Protein AF-A0A1G8KU07-F1 (afdb_monomer_lite)

Sequence (194 aa):
MSKRKSKKIPAIAVMSTLAITALASSVSADTIIRNSTLNGLQVSSGASSAYIYAQGKDTRISNDVVIKAPTTLTANSDATNPFKDARVVIETNGTVTIGVPLKEVYINSNATIKLTGGGSIQRVVIASGKSPTLPPGIPGSVTQLATPSKPVVSGTKVSWGAIANATKYSVTIYNDKNVEVKTVSNVTTTSVDL

Structure (mmCIF, N/CA/C/O backbone):
data_AF-A0A1G8KU07-F1
#
_entry.id   AF-A0A1G8KU07-F1
#
loop_
_atom_site.group_PDB
_atom_site.id
_atom_site.type_symbol
_atom_site.label_atom_id
_atom_site.label_alt_id
_atom_site.label_comp_id
_atom_site.label_asym_id
_atom_site.label_entity_id
_atom_site.label_seq_id
_atom_site.pdbx_PDB_ins_code
_atom_site.Cartn_x
_atom_site.Cartn_y
_atom_site.Cartn_z
_atom_site.occupancy
_atom_site.B_iso_or_equiv
_atom_site.auth_seq_id
_atom_site.auth_comp_id
_atom_site.auth_asym_id
_atom_site.auth_atom_id
_atom_site.pdbx_PDB_model_num
ATOM 1 N N . MET A 1 1 ? 44.952 -3.618 -16.829 1.00 40.41 1 MET A N 1
ATOM 2 C CA . MET A 1 1 ? 43.610 -3.119 -17.218 1.00 40.41 1 MET A CA 1
ATOM 3 C C . MET A 1 1 ? 42.650 -4.298 -17.358 1.00 40.41 1 MET A C 1
ATOM 5 O O . MET A 1 1 ? 42.733 -5.028 -18.335 1.00 40.41 1 MET A O 1
ATOM 9 N N . SER A 1 2 ? 41.787 -4.536 -16.366 1.00 41.16 2 SER A N 1
ATOM 10 C CA . SER A 1 2 ? 40.823 -5.648 -16.388 1.00 41.16 2 SER A CA 1
ATOM 11 C C . SER A 1 2 ? 39.527 -5.206 -17.075 1.00 41.16 2 SER A C 1
ATOM 13 O O . SER A 1 2 ? 38.806 -4.350 -16.562 1.00 41.16 2 SER A O 1
ATOM 15 N N . LYS A 1 3 ? 39.246 -5.754 -18.264 1.00 39.41 3 LYS A N 1
ATOM 16 C CA . LYS A 1 3 ? 37.985 -5.536 -18.988 1.00 39.41 3 LYS A CA 1
ATOM 17 C C . LYS A 1 3 ? 36.866 -6.280 -18.249 1.00 39.41 3 LYS A C 1
ATOM 19 O O . LYS A 1 3 ? 36.793 -7.506 -18.315 1.00 39.41 3 LYS A O 1
ATOM 24 N N . ARG A 1 4 ? 35.984 -5.555 -17.550 1.00 40.06 4 ARG A N 1
ATOM 25 C CA . ARG A 1 4 ? 34.752 -6.133 -16.987 1.00 40.06 4 ARG A CA 1
ATOM 26 C C . ARG A 1 4 ? 33.869 -6.617 -18.141 1.00 40.06 4 ARG A C 1
ATOM 28 O O . ARG A 1 4 ? 33.371 -5.813 -18.923 1.00 40.06 4 ARG A O 1
ATOM 35 N N . LYS A 1 5 ? 33.695 -7.936 -18.256 1.00 41.25 5 LYS A N 1
ATOM 36 C CA . LYS A 1 5 ? 32.718 -8.546 -19.166 1.00 41.25 5 LYS A CA 1
ATOM 37 C C . LYS 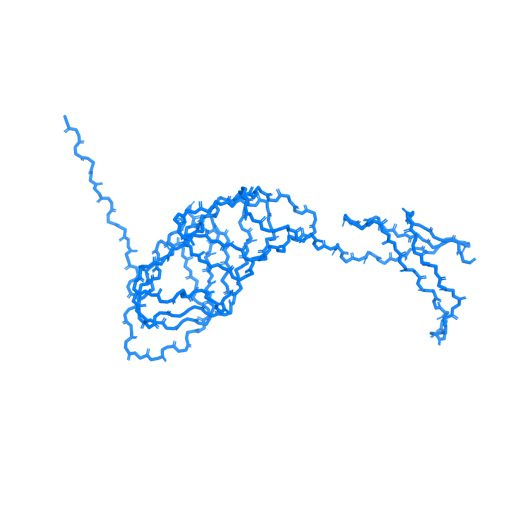A 1 5 ? 31.317 -8.127 -18.713 1.00 41.25 5 LYS A C 1
ATOM 39 O O . LYS A 1 5 ? 30.911 -8.448 -17.599 1.00 41.25 5 LYS A O 1
ATOM 44 N N . SER A 1 6 ? 30.603 -7.400 -19.570 1.00 42.62 6 SER A N 1
ATOM 45 C CA . SER A 1 6 ? 29.180 -7.107 -19.390 1.00 42.62 6 SER A CA 1
ATOM 46 C C . SER A 1 6 ? 28.410 -8.430 -19.340 1.00 42.62 6 SER A C 1
ATOM 48 O O . SER A 1 6 ? 28.438 -9.214 -20.293 1.00 42.62 6 SER A O 1
ATOM 50 N N . LYS A 1 7 ? 27.798 -8.725 -18.190 1.00 42.62 7 LYS A N 1
ATOM 51 C CA . LYS A 1 7 ? 26.974 -9.917 -17.978 1.00 42.62 7 LYS A CA 1
ATOM 52 C C . LYS A 1 7 ? 25.681 -9.707 -18.767 1.00 42.62 7 LYS A C 1
ATOM 54 O O . LYS A 1 7 ? 24.909 -8.815 -18.434 1.00 42.62 7 LYS A O 1
ATOM 59 N N . LYS A 1 8 ? 25.472 -10.488 -19.836 1.00 38.44 8 LYS A N 1
ATOM 60 C CA . LYS A 1 8 ? 24.221 -10.476 -20.609 1.00 38.44 8 LYS A CA 1
ATOM 61 C C . LYS A 1 8 ? 23.053 -10.737 -19.654 1.00 38.44 8 LYS A C 1
ATOM 63 O O . LYS A 1 8 ? 22.991 -11.798 -19.036 1.00 38.44 8 LYS A O 1
ATOM 68 N N . ILE A 1 9 ? 22.171 -9.753 -19.526 1.00 37.69 9 ILE A N 1
ATOM 69 C CA . ILE A 1 9 ? 20.912 -9.867 -18.791 1.00 37.69 9 ILE A CA 1
ATOM 70 C C . ILE A 1 9 ? 19.982 -10.735 -19.653 1.00 37.69 9 ILE A C 1
ATOM 72 O O . ILE A 1 9 ? 19.844 -10.442 -20.845 1.00 37.69 9 ILE A O 1
ATOM 76 N N . PRO A 1 10 ? 19.379 -11.813 -19.124 1.00 33.44 10 PRO A N 1
ATOM 77 C CA . PRO A 1 10 ? 18.355 -12.548 -19.852 1.00 33.44 10 PRO A CA 1
ATOM 78 C C . PRO A 1 10 ? 17.137 -11.634 -20.033 1.00 33.44 10 PRO A C 1
ATOM 80 O O . PRO A 1 10 ? 16.378 -11.401 -19.099 1.00 33.44 10 PRO A O 1
ATOM 83 N N . ALA A 1 11 ? 16.979 -11.076 -21.232 1.00 33.06 11 ALA A N 1
ATOM 84 C CA . ALA A 1 11 ? 15.790 -10.331 -21.611 1.00 33.06 11 ALA A CA 1
ATOM 85 C C . ALA A 1 11 ? 14.670 -11.334 -21.903 1.00 33.06 11 ALA A C 1
ATOM 87 O O . ALA A 1 11 ? 14.721 -12.047 -22.906 1.00 33.06 11 ALA A O 1
ATOM 88 N N . ILE A 1 12 ? 13.649 -11.389 -21.049 1.00 36.16 12 ILE A N 1
ATOM 89 C CA . ILE A 1 12 ? 12.371 -11.978 -21.449 1.00 36.16 12 ILE A CA 1
ATOM 90 C C . ILE A 1 12 ? 11.714 -10.953 -22.376 1.00 36.16 12 ILE A C 1
ATOM 92 O O . ILE A 1 12 ? 11.093 -9.990 -21.933 1.00 36.16 12 ILE A O 1
ATOM 96 N N . ALA A 1 13 ? 11.923 -11.124 -23.681 1.00 33.72 13 ALA A N 1
ATOM 97 C CA . ALA A 1 13 ? 11.175 -10.408 -24.699 1.00 33.72 13 ALA A CA 1
ATOM 98 C C . ALA A 1 13 ? 9.827 -11.114 -24.868 1.00 33.72 13 ALA A C 1
ATOM 100 O O . ALA A 1 13 ? 9.722 -12.097 -25.599 1.00 33.72 13 ALA A O 1
ATOM 101 N N . VAL A 1 14 ? 8.789 -10.626 -24.187 1.00 36.38 14 VAL A N 1
ATOM 102 C CA . VAL A 1 14 ? 7.413 -11.012 -24.519 1.00 36.38 14 VAL A CA 1
ATOM 103 C C . VAL A 1 14 ? 7.049 -10.280 -25.812 1.00 36.38 14 VAL A C 1
ATOM 105 O O . VAL A 1 14 ? 6.519 -9.174 -25.789 1.00 36.38 14 VAL A O 1
ATOM 108 N N . MET A 1 15 ? 7.424 -10.852 -26.956 1.00 30.64 15 MET A N 1
ATOM 109 C CA . MET A 1 15 ? 6.900 -10.444 -28.258 1.00 30.64 15 MET A CA 1
ATOM 110 C C . MET A 1 15 ? 5.785 -11.411 -28.635 1.00 30.64 15 MET A C 1
ATOM 112 O O . MET A 1 15 ? 6.048 -12.487 -29.163 1.00 30.64 15 MET A O 1
ATOM 116 N N . SER A 1 16 ? 4.538 -11.031 -28.374 1.00 30.45 16 SER A N 1
ATOM 117 C CA . SER A 1 16 ? 3.393 -11.679 -29.009 1.00 30.45 16 SER A CA 1
ATOM 118 C C . SER A 1 16 ? 2.484 -10.622 -29.620 1.00 30.45 16 SER A C 1
ATOM 120 O O . SER A 1 16 ? 1.842 -9.851 -28.915 1.00 30.45 16 SER A O 1
ATOM 122 N N . THR A 1 17 ? 2.392 -10.625 -30.946 1.00 31.86 17 THR A N 1
ATOM 123 C CA . THR A 1 17 ? 1.388 -9.910 -31.751 1.00 31.86 17 THR A CA 1
ATOM 124 C C . THR A 1 17 ? 0.006 -10.576 -31.717 1.00 31.86 17 THR A C 1
ATOM 126 O O . THR A 1 17 ? -0.824 -10.338 -32.587 1.00 31.86 17 THR A O 1
ATOM 129 N N . LEU A 1 18 ? -0.284 -11.378 -30.695 1.00 26.97 18 LEU A N 1
ATOM 130 C CA . LEU A 1 18 ? -1.644 -11.780 -30.367 1.00 26.97 18 LEU A CA 1
ATOM 131 C C . LEU A 1 18 ? -1.998 -11.180 -29.019 1.00 26.97 18 LEU A C 1
ATOM 133 O O . LEU A 1 18 ? -1.161 -11.150 -28.120 1.00 26.97 18 LEU A O 1
ATOM 137 N N . ALA A 1 19 ? -3.236 -10.704 -28.902 1.00 30.95 19 ALA A N 1
ATOM 138 C CA . ALA A 1 19 ? -3.845 -10.294 -27.651 1.00 30.95 19 ALA A CA 1
ATOM 139 C C . ALA A 1 19 ? -3.810 -11.469 -26.662 1.00 30.95 19 ALA A C 1
ATOM 141 O O . ALA A 1 19 ? -4.755 -12.244 -26.553 1.00 30.95 19 ALA A O 1
ATOM 142 N N . ILE A 1 20 ? -2.692 -11.629 -25.957 1.00 32.81 20 ILE A N 1
ATOM 143 C CA . ILE A 1 20 ? -2.629 -12.468 -24.778 1.00 32.81 20 ILE A CA 1
ATOM 144 C C . ILE A 1 20 ? -3.363 -11.661 -23.717 1.00 32.81 20 ILE A C 1
ATOM 146 O O . ILE A 1 20 ? -2.823 -10.715 -23.145 1.00 32.81 20 ILE A O 1
ATOM 150 N N . THR A 1 21 ? -4.619 -12.019 -23.468 1.00 32.97 21 THR A N 1
ATOM 151 C CA . THR A 1 21 ? -5.288 -11.730 -22.201 1.00 32.97 21 THR A CA 1
ATOM 152 C C . THR A 1 21 ? -4.511 -12.482 -21.118 1.00 32.97 21 THR A C 1
ATOM 154 O O . THR A 1 21 ? -4.872 -13.585 -20.718 1.00 32.97 21 THR A O 1
ATOM 157 N N . ALA A 1 22 ? -3.345 -11.957 -20.741 1.00 35.38 22 ALA A N 1
ATOM 158 C CA . ALA A 1 22 ? -2.433 -12.627 -19.833 1.00 35.38 22 ALA A CA 1
ATOM 159 C C . ALA A 1 22 ? -3.026 -12.568 -18.425 1.00 35.38 22 ALA A C 1
ATOM 161 O O . ALA A 1 22 ? -3.214 -11.483 -17.874 1.00 35.38 22 ALA A O 1
ATOM 162 N N . LEU A 1 23 ? -3.305 -13.745 -17.855 1.00 40.69 23 LEU A N 1
ATOM 163 C CA . LEU A 1 23 ? -3.334 -13.932 -16.406 1.00 40.69 23 LEU A CA 1
ATOM 164 C C . LEU A 1 23 ? -2.044 -13.333 -15.821 1.00 40.69 23 LEU A C 1
ATOM 166 O O . LEU A 1 23 ? -0.979 -13.505 -16.412 1.00 40.69 23 LEU A O 1
ATOM 170 N N . ALA A 1 24 ? -2.162 -12.641 -14.683 1.00 48.28 24 ALA A N 1
ATOM 171 C CA . ALA A 1 24 ? -1.092 -11.934 -13.977 1.00 48.28 24 ALA A CA 1
ATOM 172 C C . ALA A 1 24 ? 0.318 -12.511 -14.229 1.00 48.28 24 ALA A C 1
ATOM 174 O O . ALA A 1 24 ? 0.645 -13.616 -13.794 1.00 48.28 24 ALA A O 1
ATOM 175 N N . SER A 1 25 ? 1.172 -11.758 -14.926 1.00 61.41 25 SER A N 1
ATOM 176 C CA . SER A 1 25 ? 2.548 -12.184 -15.193 1.00 61.41 25 SER A CA 1
ATOM 177 C C . SER A 1 25 ? 3.407 -12.013 -13.939 1.00 61.41 25 SER A C 1
ATOM 179 O O . SER A 1 25 ? 3.499 -10.904 -13.408 1.00 61.41 25 SER A O 1
ATOM 181 N N . SER A 1 26 ? 4.064 -13.080 -13.476 1.00 63.44 26 SER A N 1
ATOM 182 C CA . SER A 1 26 ? 5.070 -13.000 -12.412 1.00 63.44 26 SER A CA 1
ATOM 183 C C . SER A 1 26 ? 6.473 -12.833 -12.996 1.00 63.44 26 SER A C 1
ATOM 185 O O . SER A 1 26 ? 6.885 -13.643 -13.825 1.00 63.44 26 SER A O 1
ATOM 187 N N . VAL A 1 27 ? 7.231 -11.841 -12.531 1.00 68.94 27 VAL A N 1
ATOM 188 C CA . VAL A 1 27 ? 8.600 -11.566 -12.991 1.00 68.94 27 VAL A CA 1
ATOM 189 C C . VAL A 1 27 ? 9.598 -11.594 -11.833 1.00 68.94 27 VAL A C 1
ATOM 191 O O . VAL A 1 27 ? 9.292 -11.192 -10.710 1.00 68.94 27 VAL A O 1
ATOM 194 N N . SER A 1 28 ? 10.803 -12.102 -12.081 1.00 65.62 28 SER A N 1
ATOM 195 C CA . SER A 1 28 ? 11.887 -12.212 -11.086 1.00 65.62 28 SER A CA 1
ATOM 196 C C . SER A 1 28 ? 13.175 -11.500 -11.508 1.00 65.62 28 SER A C 1
ATOM 198 O O . SER A 1 28 ? 14.197 -11.624 -10.837 1.00 65.62 28 SER A O 1
ATOM 200 N N . ALA A 1 29 ? 13.139 -10.785 -12.630 1.00 73.00 29 ALA A N 1
ATOM 201 C CA . ALA A 1 29 ? 14.271 -10.100 -13.235 1.00 73.00 29 ALA A CA 1
ATOM 202 C C . ALA A 1 29 ? 13.791 -8.854 -13.995 1.00 73.00 29 ALA A C 1
ATOM 204 O O . ALA A 1 29 ? 12.587 -8.593 -14.094 1.00 73.00 29 ALA A O 1
ATOM 205 N N . ASP A 1 30 ? 14.741 -8.106 -14.548 1.00 81.06 30 ASP A N 1
ATOM 206 C CA . ASP A 1 30 ? 14.463 -6.966 -15.416 1.00 81.06 30 ASP A CA 1
ATOM 207 C C . ASP A 1 30 ? 13.526 -7.369 -16.559 1.00 81.06 30 ASP A C 1
ATOM 209 O O . ASP A 1 30 ? 13.740 -8.363 -17.256 1.00 81.06 30 ASP A O 1
ATOM 213 N N . THR A 1 31 ? 12.462 -6.596 -16.735 1.00 83.56 31 THR A N 1
ATOM 214 C CA . THR A 1 31 ? 11.368 -6.895 -17.654 1.00 83.56 31 THR A CA 1
ATOM 215 C C . THR A 1 31 ? 11.098 -5.686 -18.533 1.00 83.56 31 THR A C 1
ATOM 217 O O . THR A 1 31 ? 10.883 -4.579 -18.039 1.00 83.56 31 THR A O 1
ATOM 220 N N . ILE A 1 32 ? 11.060 -5.910 -19.847 1.00 85.56 32 ILE A N 1
ATOM 221 C CA . ILE A 1 32 ? 10.628 -4.912 -20.826 1.00 85.56 32 ILE A CA 1
ATOM 222 C C . ILE A 1 32 ? 9.243 -5.307 -21.329 1.00 85.56 32 ILE A C 1
ATOM 224 O O . ILE A 1 32 ? 9.061 -6.406 -21.849 1.00 85.56 32 ILE A O 1
ATOM 228 N N . ILE A 1 33 ? 8.280 -4.397 -21.209 1.00 85.75 33 ILE A N 1
ATOM 229 C CA . ILE A 1 33 ? 6.912 -4.573 -21.706 1.00 85.75 33 ILE A CA 1
ATOM 230 C C . ILE A 1 33 ? 6.740 -3.600 -22.865 1.00 85.75 33 ILE A C 1
ATOM 232 O O . ILE A 1 33 ? 6.843 -2.390 -22.664 1.00 85.75 33 ILE A O 1
ATOM 236 N N . ARG A 1 34 ? 6.528 -4.104 -24.085 1.00 87.38 34 ARG A N 1
ATOM 237 C CA . ARG A 1 34 ? 6.489 -3.268 -25.291 1.00 87.38 34 ARG A CA 1
ATOM 238 C C . ARG A 1 34 ? 5.238 -3.520 -26.123 1.00 87.38 34 ARG A C 1
ATOM 240 O O . ARG A 1 34 ? 4.944 -4.668 -26.433 1.00 87.38 34 ARG A O 1
ATOM 247 N N . ASN A 1 35 ? 4.552 -2.442 -26.508 1.00 86.19 35 ASN A N 1
ATOM 248 C CA . ASN A 1 35 ? 3.309 -2.427 -27.291 1.00 86.19 35 ASN A CA 1
ATOM 249 C C . ASN A 1 35 ? 2.330 -3.538 -26.881 1.00 86.19 35 ASN A C 1
ATOM 251 O O . ASN A 1 35 ? 1.810 -4.265 -27.722 1.00 86.19 35 ASN A O 1
ATOM 255 N N . SER A 1 36 ? 2.157 -3.706 -25.570 1.00 83.94 36 SER A N 1
ATOM 256 C CA . SER A 1 36 ? 1.425 -4.825 -24.977 1.00 83.94 36 SER A CA 1
ATOM 257 C C . SER A 1 36 ? 0.472 -4.333 -23.898 1.00 83.94 36 SER A C 1
ATOM 259 O O . SER A 1 36 ? 0.782 -3.391 -23.169 1.00 83.94 36 SER A O 1
ATOM 261 N N . THR A 1 37 ? -0.670 -5.004 -23.757 1.00 87.56 37 THR A N 1
ATOM 262 C CA . THR A 1 37 ? -1.594 -4.770 -22.643 1.00 87.56 37 THR A CA 1
ATOM 263 C C . THR A 1 37 ? -1.464 -5.893 -21.626 1.00 87.56 37 THR A C 1
ATOM 265 O O . THR A 1 37 ? -1.647 -7.056 -21.973 1.00 87.56 37 THR A O 1
ATOM 268 N N . LEU A 1 38 ? -1.168 -5.546 -20.375 1.00 86.12 38 LEU A N 1
ATOM 269 C CA . LEU A 1 38 ? -1.156 -6.475 -19.250 1.00 86.12 38 LEU A CA 1
ATOM 270 C C . LEU A 1 38 ? -2.301 -6.170 -18.285 1.00 86.12 38 LEU A C 1
ATOM 272 O O . LEU A 1 38 ? -2.586 -5.012 -17.954 1.00 86.12 38 LEU A O 1
ATOM 276 N N . ASN A 1 39 ? -2.929 -7.243 -17.814 1.00 87.12 39 ASN A N 1
ATOM 277 C CA . ASN A 1 39 ? -3.923 -7.216 -16.758 1.00 87.12 39 ASN A CA 1
ATOM 278 C C . ASN A 1 39 ? -3.279 -7.736 -15.463 1.00 87.12 39 ASN A C 1
ATOM 280 O O . ASN A 1 39 ? -3.257 -8.936 -15.193 1.00 87.12 39 ASN A O 1
ATOM 284 N N . GLY A 1 40 ? -2.717 -6.811 -14.693 1.00 85.69 40 GLY A N 1
ATOM 285 C CA . GLY A 1 40 ? -1.913 -7.098 -13.518 1.00 85.69 40 GLY A CA 1
ATOM 286 C C . GLY A 1 40 ? -0.465 -7.488 -13.834 1.00 85.69 40 GLY A C 1
ATOM 287 O O . GLY A 1 40 ? -0.126 -7.966 -14.918 1.00 85.69 40 GLY A O 1
ATOM 288 N N . LEU A 1 41 ? 0.409 -7.266 -12.856 1.00 89.00 41 LEU A N 1
ATOM 289 C CA . LEU A 1 41 ? 1.833 -7.602 -12.903 1.00 89.00 41 LEU A CA 1
ATOM 290 C C . LEU A 1 41 ? 2.307 -7.901 -11.482 1.00 89.00 41 LEU A C 1
ATOM 292 O O . LEU A 1 41 ? 2.020 -7.136 -10.569 1.00 89.00 41 LEU A O 1
ATOM 296 N N . GLN A 1 42 ? 3.078 -8.966 -11.284 1.00 90.25 42 GLN A N 1
ATOM 297 C CA . GLN A 1 42 ? 3.681 -9.257 -9.986 1.00 90.25 42 GLN A CA 1
ATOM 298 C C . GLN A 1 42 ? 5.198 -9.366 -10.105 1.00 90.25 42 GLN A C 1
ATOM 300 O O . GLN A 1 42 ? 5.715 -10.211 -10.828 1.00 90.25 42 GLN A O 1
ATOM 305 N N . VAL A 1 43 ? 5.929 -8.579 -9.323 1.00 88.25 43 VAL A N 1
ATOM 306 C CA . VAL A 1 43 ? 7.366 -8.767 -9.110 1.00 88.25 43 VAL A CA 1
ATOM 307 C C . VAL A 1 43 ? 7.554 -9.703 -7.921 1.00 88.25 43 VAL A C 1
ATOM 309 O O . VAL A 1 43 ? 7.087 -9.420 -6.820 1.00 88.25 43 VAL A O 1
ATOM 312 N N . SER A 1 44 ? 8.207 -10.837 -8.147 1.00 84.06 44 SER A N 1
ATOM 313 C CA . SER A 1 44 ? 8.464 -11.872 -7.139 1.00 84.06 44 SER A CA 1
ATOM 314 C C . SER A 1 44 ? 9.521 -11.450 -6.111 1.00 84.06 44 SER A C 1
ATOM 316 O O . SER A 1 44 ? 10.441 -10.698 -6.420 1.00 84.06 44 SER A O 1
ATOM 318 N N . SER A 1 45 ? 9.420 -11.979 -4.888 1.00 73.31 45 SER A N 1
ATOM 319 C CA . SER A 1 45 ? 10.317 -11.669 -3.762 1.00 73.31 45 SER A CA 1
ATOM 320 C C . SER A 1 45 ? 11.744 -12.210 -3.909 1.00 73.31 45 SER A C 1
ATOM 322 O O . SER A 1 45 ? 12.621 -11.812 -3.151 1.00 73.31 45 SER A O 1
ATOM 324 N N . GLY A 1 46 ? 11.992 -13.102 -4.876 1.00 68.25 46 GLY A N 1
ATOM 325 C CA . GLY A 1 46 ? 13.319 -13.665 -5.148 1.00 68.25 46 GLY A CA 1
ATOM 326 C C . GLY A 1 46 ? 14.246 -12.747 -5.954 1.00 68.25 46 GLY A C 1
ATOM 327 O O . GLY A 1 46 ? 15.426 -13.058 -6.102 1.00 68.25 46 GLY A O 1
ATOM 328 N N . ALA A 1 47 ? 13.743 -11.628 -6.485 1.00 65.00 47 ALA A N 1
ATOM 329 C CA . ALA A 1 47 ? 14.565 -10.677 -7.227 1.00 65.00 47 ALA A CA 1
ATOM 330 C C . ALA A 1 47 ? 15.422 -9.826 -6.271 1.00 65.00 47 ALA A C 1
ATOM 332 O O . ALA A 1 47 ? 14.909 -9.221 -5.333 1.00 65.00 47 ALA A O 1
ATOM 333 N N . SER A 1 48 ? 16.732 -9.725 -6.525 1.00 71.31 48 SER A N 1
ATOM 334 C CA . SER A 1 48 ? 17.620 -8.836 -5.752 1.00 71.31 48 SER A CA 1
ATOM 335 C C . SER A 1 48 ? 17.304 -7.355 -6.005 1.00 71.31 48 SER A C 1
ATOM 337 O O . SER A 1 48 ? 17.417 -6.524 -5.109 1.00 71.31 48 SER A O 1
ATOM 339 N N . SER A 1 49 ? 16.908 -7.040 -7.240 1.00 79.56 49 SER A N 1
ATOM 340 C CA . SER A 1 49 ? 16.320 -5.780 -7.695 1.00 79.56 49 SER A CA 1
ATOM 341 C C . SER A 1 49 ? 15.740 -6.029 -9.089 1.00 79.56 49 SER A C 1
ATOM 343 O O . SER A 1 49 ? 16.411 -6.670 -9.898 1.00 79.56 49 SER A O 1
ATOM 345 N N . ALA A 1 50 ? 14.527 -5.565 -9.376 1.00 84.69 50 ALA A N 1
ATOM 346 C CA . ALA A 1 50 ? 13.898 -5.712 -10.688 1.00 84.69 50 ALA A CA 1
ATOM 347 C C . ALA A 1 50 ? 13.715 -4.354 -11.372 1.00 84.69 50 ALA A C 1
ATOM 349 O O . ALA A 1 50 ? 13.254 -3.390 -10.760 1.00 84.69 50 ALA A O 1
ATOM 350 N N . TYR A 1 51 ? 14.034 -4.268 -12.656 1.00 87.94 51 TYR A N 1
ATOM 351 C CA . TYR A 1 51 ? 13.740 -3.100 -13.478 1.00 87.94 51 TYR A CA 1
ATOM 352 C C . TYR A 1 51 ? 12.548 -3.384 -14.394 1.00 87.94 51 TYR A C 1
ATOM 354 O O . TYR A 1 51 ? 12.644 -4.214 -15.293 1.00 87.94 51 TYR A O 1
ATOM 362 N N . ILE A 1 52 ? 11.421 -2.705 -14.187 1.00 89.69 52 ILE A N 1
ATOM 363 C CA . ILE A 1 52 ? 10.243 -2.806 -15.055 1.00 89.69 52 ILE A CA 1
ATOM 364 C C . ILE A 1 52 ? 10.227 -1.606 -15.988 1.00 89.69 52 ILE A C 1
ATOM 366 O O . ILE A 1 52 ? 10.049 -0.467 -15.547 1.00 89.69 52 ILE A O 1
ATOM 370 N N . TYR A 1 53 ? 10.384 -1.875 -17.282 1.00 90.06 53 TYR A N 1
ATOM 371 C CA . TYR A 1 53 ? 10.446 -0.847 -18.307 1.00 90.06 53 TYR A CA 1
ATOM 372 C C . TYR A 1 53 ? 9.332 -0.996 -19.341 1.00 90.06 53 TYR A C 1
ATOM 374 O O . TYR A 1 53 ? 9.366 -1.882 -20.195 1.00 90.06 53 TYR A O 1
ATOM 382 N N . ALA A 1 54 ? 8.349 -0.101 -19.278 1.00 88.88 54 ALA A N 1
ATOM 383 C CA . ALA A 1 54 ? 7.243 -0.046 -20.225 1.00 88.88 54 ALA A CA 1
ATOM 384 C C . ALA A 1 54 ? 7.587 0.849 -21.432 1.00 88.88 54 ALA A C 1
ATOM 386 O O . ALA A 1 54 ? 8.012 1.992 -21.278 1.00 88.88 54 ALA A O 1
ATOM 387 N N . GLN A 1 55 ? 7.417 0.347 -22.652 1.00 87.81 55 GLN A N 1
ATOM 388 C CA . GLN A 1 55 ? 7.828 1.042 -23.876 1.00 87.81 55 GLN A CA 1
ATOM 389 C C . GLN A 1 55 ? 6.760 1.011 -24.963 1.00 87.81 55 GLN A C 1
ATOM 391 O O . GLN A 1 55 ? 6.087 0.005 -25.154 1.00 87.81 55 GLN A O 1
ATOM 396 N N . GLY A 1 56 ? 6.701 2.070 -25.765 1.00 83.38 56 GLY A N 1
ATOM 397 C CA . GLY A 1 56 ? 5.832 2.137 -26.936 1.00 83.38 56 GLY A CA 1
ATOM 398 C C . GLY A 1 56 ? 4.410 2.596 -26.612 1.00 83.38 56 GLY A C 1
ATOM 399 O O . GLY A 1 56 ? 3.889 2.360 -25.522 1.00 83.38 56 GLY A O 1
ATOM 400 N N . LYS A 1 57 ? 3.808 3.289 -27.582 1.00 85.81 57 LYS A N 1
ATOM 401 C CA . LYS A 1 57 ? 2.547 4.036 -27.444 1.00 85.81 57 LYS A CA 1
ATOM 402 C C . LYS A 1 57 ? 1.348 3.180 -27.021 1.00 85.81 57 LYS A C 1
ATOM 404 O O . LYS A 1 57 ? 0.429 3.688 -26.386 1.00 85.81 57 LYS A O 1
ATOM 409 N N . ASP A 1 58 ? 1.379 1.891 -27.354 1.00 84.75 58 ASP A N 1
ATOM 410 C CA . ASP A 1 58 ? 0.266 0.965 -27.135 1.00 84.75 58 ASP A CA 1
ATOM 411 C C . ASP A 1 58 ? 0.423 0.151 -25.840 1.00 84.75 58 ASP A C 1
ATOM 413 O O . ASP A 1 58 ? -0.408 -0.706 -25.537 1.00 84.75 58 ASP A O 1
ATOM 417 N N . THR A 1 59 ? 1.476 0.403 -25.053 1.00 87.19 59 THR A N 1
ATOM 418 C CA . THR A 1 59 ? 1.684 -0.306 -23.787 1.00 87.19 59 THR A CA 1
ATOM 419 C C . THR A 1 59 ? 0.737 0.178 -22.704 1.00 87.19 59 THR A C 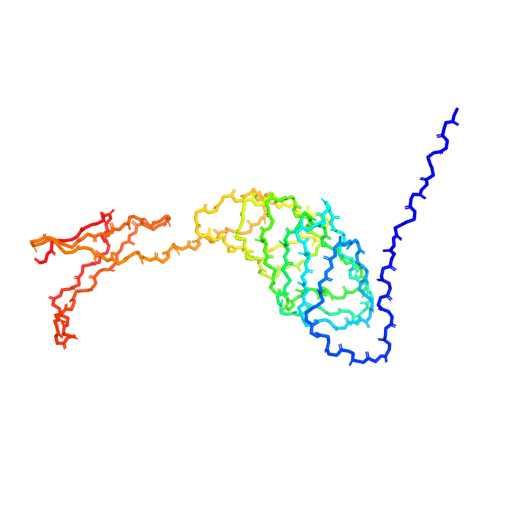1
ATOM 421 O O . THR A 1 59 ? 0.673 1.369 -22.401 1.00 87.19 59 THR A O 1
ATOM 424 N N . ARG A 1 60 ? 0.036 -0.766 -22.073 1.00 89.06 60 ARG A N 1
ATOM 425 C CA . ARG A 1 60 ? -0.891 -0.510 -20.968 1.00 89.06 60 ARG A CA 1
ATOM 426 C C . ARG A 1 60 ? -0.749 -1.581 -19.901 1.00 89.06 60 ARG A C 1
ATOM 428 O O . ARG A 1 60 ? -0.721 -2.767 -20.208 1.00 89.06 60 ARG A O 1
ATOM 435 N N . ILE A 1 61 ? -0.689 -1.170 -18.647 1.00 89.25 61 ILE A N 1
ATOM 436 C CA . ILE A 1 61 ? -0.685 -2.048 -17.483 1.00 89.25 61 ILE A CA 1
ATOM 437 C C . ILE A 1 61 ? -1.841 -1.578 -16.610 1.00 89.25 61 ILE A C 1
ATOM 439 O O . ILE A 1 61 ? -1.920 -0.410 -16.235 1.00 89.25 61 ILE A O 1
ATOM 443 N N . SER A 1 62 ? -2.768 -2.486 -16.348 1.00 87.50 62 SER A N 1
ATOM 444 C CA . SER A 1 62 ? -4.008 -2.215 -15.619 1.00 87.50 62 SER A CA 1
ATOM 445 C C . SER A 1 62 ? -4.111 -3.108 -14.389 1.00 87.50 62 SER A C 1
ATOM 447 O O . SER A 1 62 ? -3.374 -4.090 -14.282 1.00 87.50 62 SER A O 1
ATOM 449 N N . ASN A 1 63 ? -5.033 -2.781 -13.481 1.00 89.62 63 ASN A N 1
ATOM 450 C CA . ASN A 1 63 ? -5.245 -3.502 -12.222 1.00 89.62 63 ASN A CA 1
ATOM 451 C C . ASN A 1 63 ? -3.997 -3.494 -11.325 1.00 89.62 63 ASN A C 1
ATOM 453 O O . ASN A 1 63 ? -3.262 -2.504 -11.291 1.00 89.62 63 ASN A O 1
ATOM 457 N N . ASP A 1 64 ? -3.796 -4.546 -10.535 1.00 92.25 64 ASP A N 1
ATOM 458 C CA . ASP A 1 64 ? -2.776 -4.549 -9.495 1.00 92.25 64 ASP A CA 1
ATOM 459 C C . ASP A 1 64 ? -1.378 -4.817 -10.056 1.00 92.25 64 ASP A C 1
ATOM 461 O O . ASP A 1 64 ? -1.109 -5.846 -10.681 1.00 92.25 64 ASP A O 1
ATOM 465 N N . VAL A 1 65 ? -0.460 -3.901 -9.759 1.00 93.94 65 VAL A N 1
ATOM 466 C CA . VAL A 1 65 ? 0.981 -4.095 -9.923 1.00 93.94 65 VAL A CA 1
ATOM 467 C C . VAL A 1 65 ? 1.574 -4.360 -8.545 1.00 93.94 65 VAL A C 1
ATOM 469 O O . VAL A 1 65 ? 1.781 -3.434 -7.762 1.00 93.94 65 VAL A O 1
ATOM 472 N N . VAL A 1 66 ? 1.826 -5.629 -8.234 1.00 94.50 66 VAL A N 1
ATOM 473 C CA . VAL A 1 66 ? 2.280 -6.086 -6.915 1.00 94.50 66 VAL A CA 1
ATOM 474 C C . VAL A 1 66 ? 3.802 -6.205 -6.885 1.00 94.50 66 VAL A C 1
ATOM 476 O O . VAL A 1 66 ? 4.397 -6.941 -7.669 1.00 94.50 66 VAL A O 1
ATOM 479 N N . ILE A 1 67 ? 4.450 -5.511 -5.955 1.00 95.00 67 ILE A N 1
ATOM 480 C CA . ILE A 1 67 ? 5.907 -5.402 -5.850 1.00 95.00 67 ILE A CA 1
ATOM 481 C C . ILE A 1 67 ? 6.391 -6.092 -4.574 1.00 95.00 67 ILE A C 1
ATOM 483 O O . ILE A 1 67 ? 6.314 -5.520 -3.485 1.00 95.00 67 ILE A O 1
ATOM 487 N N . LYS A 1 68 ? 6.942 -7.305 -4.705 1.00 92.44 68 LYS A N 1
ATOM 488 C CA . LYS A 1 68 ? 7.461 -8.101 -3.573 1.00 92.44 68 LYS A CA 1
ATOM 489 C C . LYS A 1 68 ? 8.987 -8.066 -3.427 1.00 92.44 68 LYS A C 1
ATOM 491 O O . LYS A 1 68 ? 9.512 -8.632 -2.475 1.00 92.44 68 LYS A O 1
ATOM 496 N N . ALA A 1 69 ? 9.695 -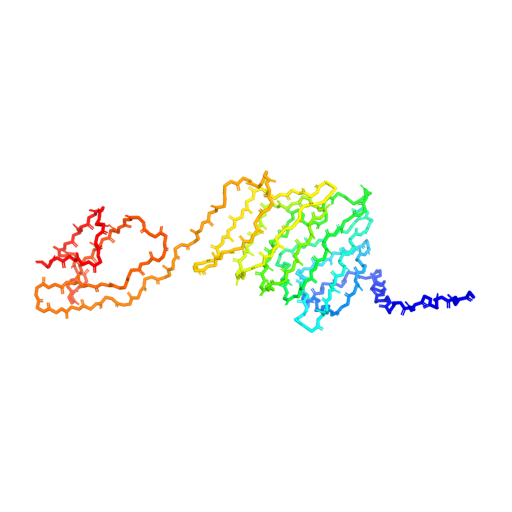7.376 -4.322 1.00 90.62 69 ALA A N 1
ATOM 497 C CA . ALA A 1 69 ? 11.147 -7.171 -4.287 1.00 90.62 69 ALA A CA 1
ATOM 498 C C . ALA A 1 69 ? 11.520 -5.711 -4.608 1.00 90.62 69 ALA A C 1
ATOM 500 O O . ALA A 1 69 ? 10.692 -4.999 -5.185 1.00 90.62 69 ALA A O 1
ATOM 501 N N . PRO A 1 70 ? 12.732 -5.231 -4.244 1.00 93.81 70 PRO A N 1
ATOM 502 C CA . PRO A 1 70 ? 13.208 -3.912 -4.671 1.00 93.81 70 PRO A CA 1
ATOM 503 C C . PRO A 1 70 ? 13.010 -3.729 -6.178 1.00 93.81 70 PRO A C 1
ATOM 505 O O . PRO A 1 70 ? 13.330 -4.631 -6.950 1.00 93.81 70 PRO A O 1
ATOM 508 N N . THR A 1 71 ? 12.425 -2.609 -6.601 1.00 94.25 71 THR A N 1
ATOM 509 C CA . THR A 1 71 ? 11.968 -2.454 -7.991 1.00 94.25 71 THR A CA 1
ATOM 510 C C . THR A 1 71 ? 12.132 -1.028 -8.487 1.00 94.25 71 THR A C 1
ATOM 512 O O . THR A 1 71 ? 11.886 -0.082 -7.748 1.00 94.25 71 THR A O 1
ATOM 515 N N . THR A 1 72 ? 12.501 -0.860 -9.753 1.00 94.06 72 THR A N 1
ATOM 516 C CA . THR A 1 72 ? 12.379 0.417 -10.464 1.00 94.06 72 THR A CA 1
ATOM 517 C C . THR A 1 72 ? 11.284 0.315 -11.517 1.00 94.06 72 THR A C 1
ATOM 519 O O . THR A 1 72 ? 11.365 -0.540 -12.393 1.00 94.06 72 THR A O 1
ATOM 522 N N . LEU A 1 73 ? 10.272 1.179 -11.436 1.00 93.75 73 LEU A N 1
ATOM 523 C CA . LEU A 1 73 ? 9.228 1.330 -12.450 1.00 93.75 73 LEU A CA 1
ATOM 524 C C . LEU A 1 73 ? 9.558 2.523 -13.341 1.00 93.75 73 LEU A C 1
ATOM 526 O O . LEU A 1 73 ? 9.718 3.635 -12.841 1.00 93.75 73 LEU A O 1
ATOM 530 N N . THR A 1 74 ? 9.624 2.325 -14.650 1.00 92.44 74 THR A N 1
ATOM 531 C CA . THR A 1 74 ? 9.884 3.408 -15.605 1.00 92.44 74 THR A CA 1
ATOM 532 C C . THR A 1 74 ? 9.139 3.184 -16.922 1.00 92.44 74 THR A C 1
ATOM 534 O O . THR A 1 74 ? 8.697 2.070 -17.226 1.00 92.44 74 THR A O 1
ATOM 537 N N . ALA A 1 75 ? 9.007 4.242 -17.716 1.00 90.50 75 ALA A N 1
ATOM 538 C CA . ALA A 1 75 ? 8.445 4.182 -19.055 1.00 90.50 75 ALA A CA 1
ATOM 539 C C . ALA A 1 75 ? 9.226 5.067 -20.035 1.00 90.50 75 ALA A C 1
ATOM 541 O O . ALA A 1 75 ? 9.850 6.045 -19.628 1.00 90.50 75 ALA A O 1
ATOM 542 N N . ASN A 1 76 ? 9.208 4.710 -21.323 1.00 82.94 76 ASN A N 1
ATOM 543 C CA . ASN A 1 76 ? 9.754 5.570 -22.378 1.00 82.94 76 ASN A CA 1
ATOM 544 C C . ASN A 1 76 ? 8.834 6.787 -22.622 1.00 82.94 76 ASN A C 1
ATOM 546 O O . ASN A 1 76 ? 7.624 6.684 -22.414 1.00 82.94 76 ASN A O 1
ATOM 550 N N . SER A 1 77 ? 9.388 7.895 -23.126 1.00 65.00 77 SER A N 1
ATOM 551 C CA . SER A 1 77 ? 8.682 9.148 -23.450 1.00 65.00 77 SER A CA 1
ATOM 552 C C . SER A 1 77 ? 7.484 8.962 -24.377 1.00 65.00 77 SER A C 1
ATOM 554 O O . SER A 1 77 ? 6.506 9.696 -24.280 1.00 65.00 77 SER A O 1
ATOM 556 N N . ASP A 1 78 ? 7.553 7.969 -25.262 1.00 69.44 78 ASP A N 1
ATOM 557 C CA . ASP A 1 78 ? 6.562 7.780 -26.323 1.00 69.44 78 ASP A CA 1
ATOM 558 C C . ASP A 1 78 ? 5.322 7.006 -25.841 1.00 69.44 78 ASP A C 1
ATOM 560 O O . ASP A 1 78 ? 4.342 6.870 -26.575 1.00 69.44 78 ASP A O 1
ATOM 564 N N . ALA A 1 79 ? 5.355 6.465 -24.616 1.00 64.81 79 ALA A N 1
ATOM 565 C CA . ALA A 1 79 ? 4.220 5.799 -23.991 1.00 64.81 79 ALA A CA 1
ATOM 566 C C . ALA A 1 79 ? 3.414 6.812 -23.166 1.00 64.81 79 ALA A C 1
ATOM 568 O O . ALA A 1 79 ? 3.906 7.367 -22.183 1.00 64.81 79 ALA A O 1
ATOM 569 N N . THR A 1 80 ? 2.143 7.029 -23.512 1.00 76.12 80 THR A N 1
ATOM 570 C CA . THR A 1 80 ? 1.219 7.732 -22.611 1.00 76.12 80 THR A CA 1
ATOM 571 C C . THR A 1 80 ? 1.096 6.911 -21.329 1.00 76.12 80 THR A C 1
ATOM 573 O O . THR A 1 80 ? 0.706 5.753 -21.423 1.00 76.12 80 THR A O 1
ATOM 576 N N . ASN A 1 81 ? 1.456 7.492 -20.173 1.00 87.69 81 ASN A N 1
ATOM 577 C CA . ASN A 1 81 ? 1.578 6.840 -18.857 1.00 87.69 81 ASN A CA 1
ATOM 578 C C . ASN A 1 81 ? 0.996 5.404 -18.791 1.00 87.69 81 ASN A C 1
ATOM 580 O O . ASN A 1 81 ? -0.213 5.246 -18.573 1.00 87.69 81 ASN A O 1
ATOM 584 N N . PRO A 1 82 ? 1.832 4.361 -18.952 1.00 89.50 82 PRO A N 1
ATOM 585 C CA . PRO A 1 82 ? 1.352 2.989 -19.104 1.00 89.50 82 PRO A CA 1
ATOM 586 C C . PRO A 1 82 ? 0.714 2.432 -17.828 1.00 89.50 82 PRO A C 1
ATOM 588 O O . PRO A 1 82 ? 0.019 1.427 -17.900 1.00 89.50 82 PRO A O 1
ATOM 591 N N . PHE A 1 83 ? 0.911 3.091 -16.682 1.00 91.31 83 PHE A N 1
ATOM 592 C CA . PHE A 1 83 ? 0.396 2.687 -15.372 1.00 91.31 83 PHE A CA 1
ATOM 593 C C . PHE A 1 83 ? -0.806 3.524 -14.913 1.00 91.31 83 PHE A C 1
ATOM 595 O O . PHE A 1 83 ? -1.202 3.444 -13.753 1.00 91.31 83 PHE A O 1
ATOM 602 N N . LYS A 1 84 ? -1.391 4.356 -15.786 1.00 88.75 84 LYS A N 1
ATOM 603 C CA . LYS A 1 84 ? -2.466 5.296 -15.411 1.00 88.75 84 LYS A CA 1
ATOM 604 C C . LYS A 1 84 ? -3.691 4.633 -14.761 1.00 88.75 84 LYS A C 1
ATOM 606 O O . LYS A 1 84 ? -4.333 5.252 -13.918 1.00 88.75 84 LYS A O 1
ATOM 611 N N . ASP A 1 85 ? -3.975 3.389 -15.148 1.00 87.12 85 ASP A N 1
ATOM 612 C CA . ASP A 1 85 ? -5.116 2.595 -14.680 1.00 87.12 85 ASP A CA 1
ATOM 613 C C . ASP A 1 85 ? -4.685 1.514 -13.669 1.00 87.12 85 ASP A C 1
ATOM 615 O O . ASP A 1 85 ? -5.497 0.689 -13.249 1.00 87.12 85 ASP A O 1
ATOM 619 N N . ALA A 1 86 ? -3.402 1.483 -13.299 1.00 91.31 86 ALA A N 1
ATOM 620 C CA . ALA A 1 86 ? -2.864 0.515 -12.360 1.00 91.31 86 ALA A CA 1
ATOM 621 C C . ALA A 1 86 ? -2.938 1.027 -10.919 1.00 91.31 86 ALA A C 1
ATOM 623 O O . ALA A 1 86 ? -2.649 2.193 -10.629 1.00 91.31 86 ALA A O 1
ATOM 624 N N . ARG A 1 87 ? -3.236 0.108 -10.001 1.00 94.25 87 ARG A N 1
ATOM 625 C CA . ARG A 1 87 ? -3.006 0.283 -8.568 1.00 94.25 87 ARG A CA 1
ATOM 626 C C . ARG A 1 87 ? -1.688 -0.393 -8.223 1.00 94.25 87 ARG A C 1
ATOM 628 O O . ARG A 1 87 ? -1.534 -1.595 -8.423 1.00 94.25 87 ARG A O 1
ATOM 635 N N . VAL A 1 88 ? -0.724 0.359 -7.703 1.00 96.38 88 VAL A N 1
ATOM 636 C CA . VAL A 1 88 ? 0.566 -0.226 -7.312 1.00 96.38 88 VAL A CA 1
ATOM 637 C C . VAL A 1 88 ? 0.501 -0.657 -5.852 1.00 96.38 88 VAL A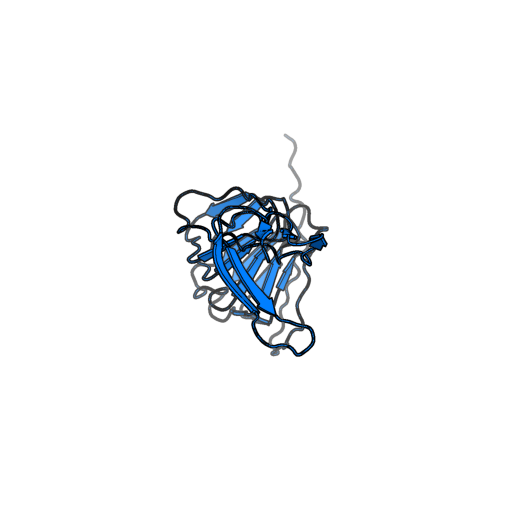 C 1
ATOM 639 O O . VAL A 1 88 ? 0.207 0.157 -4.980 1.00 96.38 88 VAL A O 1
ATOM 642 N N . VAL A 1 89 ? 0.787 -1.928 -5.585 1.00 97.06 89 VAL A N 1
ATOM 643 C CA . VAL A 1 89 ? 0.808 -2.519 -4.243 1.00 97.06 89 VAL A CA 1
ATOM 644 C C . VAL A 1 89 ? 2.245 -2.885 -3.895 1.00 97.06 89 VAL A C 1
ATOM 646 O O . VAL A 1 89 ? 2.884 -3.664 -4.598 1.00 97.06 89 VAL A O 1
ATOM 649 N N . ILE A 1 90 ? 2.774 -2.325 -2.814 1.00 97.31 90 ILE A N 1
ATOM 650 C CA . ILE A 1 90 ? 4.163 -2.502 -2.391 1.00 97.31 90 ILE A CA 1
ATOM 651 C C . ILE A 1 90 ? 4.200 -3.383 -1.145 1.00 97.31 90 ILE A C 1
ATOM 653 O O . ILE A 1 90 ? 3.680 -3.013 -0.096 1.00 97.31 90 ILE A O 1
ATOM 657 N N . GLU A 1 91 ? 4.845 -4.540 -1.265 1.00 96.25 91 GLU A N 1
ATOM 658 C CA . GLU A 1 91 ? 4.972 -5.551 -0.205 1.00 96.25 91 GLU A CA 1
ATOM 659 C C . GLU A 1 91 ? 6.438 -5.828 0.171 1.00 96.25 91 GLU A C 1
ATOM 661 O O . GLU A 1 91 ? 6.724 -6.503 1.157 1.00 96.25 91 GLU A O 1
ATOM 666 N N . THR A 1 92 ? 7.390 -5.281 -0.588 1.00 94.00 92 THR A N 1
ATOM 667 C CA . THR A 1 92 ? 8.824 -5.344 -0.275 1.00 94.00 92 THR A CA 1
ATOM 668 C C . THR A 1 92 ? 9.218 -4.361 0.826 1.00 94.00 92 THR A C 1
ATOM 670 O O . THR A 1 92 ? 8.723 -3.242 0.851 1.00 94.00 92 THR A O 1
ATOM 673 N N . ASN A 1 93 ? 10.176 -4.715 1.686 1.00 94.12 93 ASN A N 1
ATOM 674 C CA . ASN A 1 93 ? 10.841 -3.747 2.579 1.00 94.12 93 ASN A CA 1
ATOM 675 C C . ASN A 1 93 ? 12.018 -3.019 1.899 1.00 94.12 93 ASN A C 1
ATOM 677 O O . ASN A 1 93 ? 12.685 -2.195 2.516 1.00 94.12 93 ASN A O 1
ATOM 681 N N . GLY A 1 94 ? 12.305 -3.347 0.639 1.00 94.19 94 GLY A N 1
ATOM 682 C CA . GLY A 1 94 ? 13.379 -2.741 -0.134 1.00 94.19 94 GLY A CA 1
ATOM 683 C C . GLY A 1 94 ? 13.064 -1.343 -0.661 1.00 94.19 94 GLY A C 1
ATOM 684 O O . GLY A 1 94 ? 12.025 -0.748 -0.378 1.00 94.19 94 GLY A O 1
ATOM 685 N N . THR A 1 95 ? 13.979 -0.824 -1.483 1.00 95.50 95 THR A N 1
ATOM 686 C CA . THR A 1 95 ? 13.749 0.437 -2.197 1.00 95.50 95 THR A CA 1
ATOM 687 C C . THR A 1 95 ? 12.890 0.207 -3.437 1.00 95.50 95 THR A C 1
ATOM 689 O O . THR A 1 95 ? 13.194 -0.669 -4.249 1.00 95.50 95 THR A O 1
ATOM 692 N N . VAL A 1 96 ? 11.852 1.026 -3.603 1.00 97.25 96 VAL A N 1
ATOM 693 C CA . VAL A 1 96 ? 11.056 1.115 -4.828 1.00 97.25 96 VAL A CA 1
ATOM 694 C C . VAL A 1 96 ? 11.255 2.492 -5.450 1.00 97.25 96 VAL A C 1
ATOM 696 O O . VAL A 1 96 ? 10.944 3.516 -4.843 1.00 97.25 96 VAL A O 1
ATOM 699 N N . THR A 1 97 ? 11.780 2.512 -6.669 1.00 96.00 97 THR A N 1
ATOM 700 C CA . THR A 1 97 ? 12.011 3.728 -7.449 1.00 96.00 97 THR A CA 1
ATOM 701 C C . THR A 1 97 ? 10.902 3.883 -8.483 1.00 96.00 97 THR A C 1
ATOM 703 O O . THR A 1 97 ? 10.633 2.965 -9.255 1.00 96.00 97 THR A O 1
ATOM 706 N N . ILE A 1 98 ? 10.261 5.044 -8.517 1.00 95.62 98 ILE A N 1
ATOM 707 C CA . ILE A 1 98 ? 9.124 5.340 -9.387 1.00 95.62 98 ILE A CA 1
ATOM 708 C C . ILE A 1 98 ? 9.533 6.460 -10.344 1.00 95.62 98 ILE A C 1
ATOM 710 O O . ILE A 1 98 ? 9.785 7.594 -9.935 1.00 95.62 98 ILE A O 1
ATOM 714 N N . GLY A 1 99 ? 9.613 6.114 -11.625 1.00 94.06 99 GLY A N 1
ATOM 715 C CA . GLY A 1 99 ? 9.931 7.000 -12.745 1.00 94.06 99 GLY A CA 1
ATOM 716 C C . GLY A 1 99 ? 8.720 7.445 -13.565 1.00 94.06 99 GLY A C 1
ATOM 717 O O . GLY A 1 99 ? 8.887 8.096 -14.591 1.00 94.06 99 GLY A O 1
ATOM 718 N N . VAL A 1 100 ? 7.510 7.069 -13.147 1.00 92.44 100 VAL A N 1
ATOM 719 C CA . VAL A 1 100 ? 6.252 7.289 -13.877 1.00 92.44 100 VAL A CA 1
ATOM 720 C C . VAL A 1 100 ? 5.198 7.939 -12.978 1.00 92.44 100 VAL A C 1
ATOM 722 O O . VAL A 1 100 ? 5.248 7.754 -11.760 1.00 92.44 100 VAL A O 1
ATOM 725 N N . PRO A 1 101 ? 4.225 8.678 -13.532 1.00 92.50 101 PRO A N 1
ATOM 726 C CA . PRO A 1 101 ? 3.090 9.156 -12.753 1.00 92.50 101 PRO A CA 1
ATOM 727 C C . PRO A 1 101 ? 2.192 7.994 -12.312 1.00 92.50 101 PRO A C 1
ATOM 729 O O . PRO A 1 101 ? 1.781 7.176 -13.131 1.00 92.50 101 PRO A O 1
ATOM 732 N N . LEU A 1 102 ? 1.828 7.943 -11.036 1.00 92.94 102 LEU A N 1
ATOM 733 C CA . LEU A 1 102 ? 0.908 6.956 -10.474 1.00 92.94 102 LEU A CA 1
ATOM 734 C C . LEU A 1 102 ? -0.275 7.653 -9.806 1.00 92.94 102 LEU A C 1
ATOM 736 O O . LEU A 1 102 ? -0.121 8.661 -9.110 1.00 92.94 102 LEU A O 1
ATOM 740 N N . LYS A 1 103 ? -1.471 7.093 -9.993 1.00 90.75 103 LYS A N 1
ATOM 741 C CA . LYS A 1 103 ? -2.684 7.602 -9.347 1.00 90.75 103 LYS A CA 1
ATOM 742 C C . LYS A 1 103 ? -2.722 7.215 -7.871 1.00 90.75 103 LYS A C 1
ATOM 744 O O . LYS A 1 103 ? -2.916 8.070 -7.014 1.00 90.75 103 LYS A O 1
ATOM 749 N N . GLU A 1 104 ? -2.515 5.939 -7.571 1.00 91.06 104 GLU A N 1
ATOM 750 C CA . GLU A 1 104 ? -2.637 5.419 -6.214 1.00 91.06 104 GLU A CA 1
ATOM 751 C C . GLU A 1 104 ? -1.606 4.327 -5.940 1.00 91.06 104 GLU A C 1
ATOM 753 O O . GLU A 1 104 ? -1.397 3.421 -6.753 1.00 91.06 104 GLU A O 1
ATOM 758 N N . VAL A 1 105 ? -0.965 4.426 -4.776 1.00 95.50 105 VAL A N 1
ATOM 759 C CA . VAL A 1 105 ? 0.009 3.451 -4.288 1.00 95.50 105 VAL A CA 1
ATOM 760 C C . VAL A 1 105 ? -0.395 2.984 -2.896 1.00 95.50 105 VAL A C 1
ATOM 762 O O . VAL A 1 105 ? -0.515 3.792 -1.975 1.00 95.50 105 VAL A O 1
ATOM 765 N N . TYR A 1 106 ? -0.569 1.675 -2.740 1.00 96.12 106 TYR A N 1
ATOM 766 C CA . TYR A 1 106 ? -0.794 1.011 -1.461 1.00 96.12 106 TYR A CA 1
ATOM 767 C C . TYR A 1 106 ? 0.516 0.421 -0.956 1.00 96.12 106 TYR A C 1
ATOM 769 O O . TYR A 1 106 ? 1.159 -0.363 -1.651 1.00 96.12 106 TYR A O 1
ATOM 777 N N . ILE A 1 107 ? 0.914 0.771 0.262 1.00 96.38 107 ILE A N 1
ATOM 778 C CA . ILE A 1 107 ? 2.169 0.322 0.864 1.00 96.38 107 ILE A CA 1
ATOM 779 C C . ILE A 1 107 ? 1.851 -0.567 2.064 1.00 96.38 107 ILE A C 1
ATOM 781 O O . ILE A 1 107 ? 1.417 -0.084 3.108 1.00 96.38 107 ILE A O 1
ATOM 785 N N . ASN A 1 108 ? 2.087 -1.871 1.919 1.00 95.94 108 ASN A N 1
ATOM 786 C CA . ASN A 1 108 ? 1.892 -2.892 2.953 1.00 95.94 108 ASN A CA 1
ATOM 787 C C . ASN A 1 108 ? 3.221 -3.330 3.606 1.00 95.94 108 ASN A C 1
ATOM 789 O O . ASN A 1 108 ? 3.379 -4.440 4.117 1.00 95.94 108 ASN A O 1
ATOM 793 N N . SER A 1 109 ? 4.219 -2.452 3.584 1.00 95.69 109 SER A N 1
ATOM 794 C CA . SER A 1 109 ? 5.583 -2.741 4.019 1.00 95.69 109 SER A CA 1
ATOM 795 C C . SER A 1 109 ? 6.283 -1.488 4.547 1.00 95.69 109 SER A C 1
ATOM 797 O O . SER A 1 109 ? 5.729 -0.391 4.518 1.00 95.69 109 SER A O 1
ATOM 799 N N . ASN A 1 110 ? 7.519 -1.643 5.020 1.00 95.38 110 ASN A N 1
ATOM 800 C CA . ASN A 1 110 ? 8.367 -0.524 5.438 1.00 95.38 110 ASN A CA 1
ATOM 801 C C . ASN A 1 110 ? 9.335 -0.114 4.315 1.00 95.38 110 ASN A C 1
ATOM 803 O O . ASN A 1 110 ? 10.510 0.138 4.563 1.00 95.38 110 ASN A O 1
ATOM 807 N N . ALA A 1 111 ? 8.852 -0.112 3.069 1.00 96.19 111 ALA A N 1
ATOM 808 C CA . ALA A 1 111 ? 9.655 0.227 1.898 1.00 96.19 111 ALA A CA 1
ATOM 809 C C . ALA A 1 111 ? 10.251 1.640 1.976 1.00 96.19 111 ALA A C 1
ATOM 811 O O . ALA A 1 111 ? 9.677 2.553 2.578 1.00 96.19 111 ALA A O 1
ATOM 812 N N . THR A 1 112 ? 11.345 1.842 1.247 1.00 96.56 112 THR A N 1
ATOM 813 C CA . THR A 1 112 ? 11.826 3.185 0.900 1.00 96.56 112 THR A CA 1
ATOM 814 C C . THR A 1 112 ? 11.346 3.538 -0.495 1.00 96.56 112 THR A C 1
ATOM 816 O O . THR A 1 112 ? 11.699 2.864 -1.461 1.00 96.56 112 THR A O 1
ATOM 819 N N . ILE A 1 113 ? 10.575 4.610 -0.624 1.00 96.69 113 ILE A N 1
ATOM 820 C CA . ILE A 1 113 ? 10.109 5.107 -1.914 1.00 96.69 113 ILE A CA 1
ATOM 821 C C . ILE A 1 113 ? 11.077 6.175 -2.423 1.00 96.69 113 ILE A C 1
ATOM 823 O O . ILE A 1 113 ? 11.548 7.028 -1.670 1.00 96.69 113 ILE A O 1
ATOM 827 N N . LYS A 1 114 ? 11.387 6.136 -3.716 1.00 95.62 114 LYS A N 1
ATOM 828 C CA . LYS A 1 114 ? 12.140 7.185 -4.411 1.00 95.62 114 LYS A CA 1
ATOM 829 C C . LYS A 1 114 ? 11.383 7.607 -5.657 1.00 95.62 114 LYS A C 1
ATOM 831 O O . LYS A 1 114 ? 10.924 6.755 -6.410 1.00 95.62 114 LYS A O 1
ATOM 836 N N . LEU A 1 115 ? 11.288 8.911 -5.889 1.00 94.38 115 LEU A N 1
ATOM 837 C CA . LEU A 1 115 ? 10.805 9.461 -7.153 1.00 94.38 115 LEU A CA 1
ATOM 838 C C . LEU A 1 115 ? 12.006 9.870 -8.002 1.00 94.38 115 LEU A C 1
ATOM 840 O O . LEU A 1 115 ? 12.981 10.416 -7.486 1.00 94.38 115 LEU A O 1
ATOM 844 N N . THR A 1 116 ? 11.945 9.591 -9.298 1.00 91.44 116 THR A N 1
ATOM 845 C CA . THR A 1 116 ? 12.982 9.975 -10.266 1.00 91.44 116 THR A CA 1
ATOM 846 C C . THR A 1 116 ? 12.336 10.452 -11.559 1.00 91.44 116 THR A C 1
ATOM 848 O O . THR A 1 116 ? 11.269 9.962 -11.917 1.00 91.44 116 THR A O 1
ATOM 851 N N . GLY A 1 117 ? 12.981 11.366 -12.290 1.00 84.50 117 GLY A N 1
ATOM 852 C CA . GLY A 1 117 ? 12.441 11.874 -13.556 1.00 84.50 117 GLY A CA 1
ATOM 853 C C . GLY A 1 117 ? 11.027 12.450 -13.393 1.00 84.50 117 GLY A C 1
ATOM 854 O O . GLY A 1 117 ? 10.779 13.210 -12.464 1.00 84.50 117 GLY A O 1
ATOM 855 N N . GLY A 1 118 ? 10.097 12.053 -14.270 1.00 83.50 118 GLY A N 1
ATOM 856 C CA . GLY A 1 118 ? 8.674 12.433 -14.215 1.00 83.50 118 GLY A CA 1
ATOM 857 C C . GLY A 1 118 ? 7.819 11.635 -13.216 1.00 83.50 118 GLY A C 1
ATOM 858 O O . GLY A 1 118 ? 6.590 11.649 -13.311 1.00 83.50 118 GLY A O 1
ATOM 859 N N . GLY A 1 119 ? 8.444 10.901 -12.290 1.00 91.12 119 GLY A N 1
ATOM 860 C CA . GLY A 1 119 ? 7.754 10.120 -11.269 1.00 91.12 119 GLY A CA 1
ATOM 861 C C . GLY A 1 119 ? 6.950 10.990 -10.305 1.00 91.12 119 GLY A C 1
ATOM 862 O O . GLY A 1 119 ? 7.476 11.927 -9.712 1.00 91.12 119 GLY A O 1
ATOM 863 N N . SER A 1 120 ? 5.675 10.660 -10.117 1.00 92.19 120 SER A N 1
ATOM 864 C CA . SER A 1 120 ? 4.784 11.334 -9.165 1.00 92.19 120 SER A CA 1
ATOM 865 C C . SER A 1 120 ? 3.753 10.353 -8.622 1.00 92.19 120 SER A C 1
ATOM 867 O O . SER A 1 120 ? 3.465 9.338 -9.253 1.00 92.19 120 SER A O 1
ATOM 869 N N . ILE A 1 121 ? 3.201 10.640 -7.444 1.00 93.38 121 ILE A N 1
ATOM 870 C CA . ILE A 1 121 ? 2.140 9.836 -6.836 1.00 93.38 121 ILE A CA 1
ATOM 871 C C . ILE A 1 121 ? 1.041 10.781 -6.364 1.00 93.38 121 ILE A C 1
ATOM 873 O O . ILE A 1 121 ? 1.324 11.701 -5.603 1.00 93.38 121 ILE A O 1
ATOM 877 N N . GLN A 1 122 ? -0.202 10.570 -6.800 1.00 91.19 122 GLN A N 1
ATOM 878 C CA . GLN A 1 122 ? -1.319 11.434 -6.387 1.00 91.19 122 GLN A CA 1
ATOM 879 C C . GLN A 1 122 ? -1.896 11.050 -5.021 1.00 91.19 122 GLN A C 1
ATOM 881 O O . GLN A 1 122 ? -2.384 11.913 -4.296 1.00 91.19 122 GLN A O 1
ATOM 886 N N . ARG A 1 123 ? -1.863 9.761 -4.668 1.00 91.19 123 ARG A N 1
ATOM 887 C CA . ARG A 1 123 ? -2.367 9.244 -3.393 1.00 91.19 123 ARG A CA 1
ATOM 888 C C . ARG A 1 123 ? -1.509 8.091 -2.896 1.00 91.19 123 ARG A C 1
ATOM 890 O O . ARG A 1 123 ? -1.222 7.158 -3.645 1.00 91.19 123 ARG A O 1
ATOM 897 N N . VAL A 1 124 ? -1.162 8.137 -1.613 1.00 94.25 124 VAL A N 1
ATOM 898 C CA . VAL A 1 124 ? -0.511 7.028 -0.911 1.00 94.25 124 VAL A CA 1
ATOM 899 C C . VAL A 1 124 ? -1.406 6.545 0.219 1.00 94.25 124 VAL A C 1
ATOM 901 O O . VAL A 1 124 ? -1.828 7.335 1.065 1.00 94.25 124 VAL A O 1
ATOM 904 N N . VAL A 1 125 ? -1.655 5.239 0.234 1.00 93.19 125 VAL A N 1
ATOM 905 C CA . VAL A 1 125 ? -2.331 4.534 1.323 1.00 93.19 125 VAL A CA 1
ATOM 906 C C . VAL A 1 125 ? -1.309 3.653 2.024 1.00 93.19 125 VAL A C 1
ATOM 908 O O . VAL A 1 125 ? -0.709 2.772 1.409 1.00 93.19 125 VAL A O 1
ATOM 911 N N . ILE A 1 126 ? -1.094 3.890 3.313 1.00 93.31 126 ILE A N 1
ATOM 912 C CA . ILE A 1 126 ? -0.149 3.119 4.126 1.00 93.31 126 ILE A CA 1
ATOM 913 C C . ILE A 1 126 ? -0.946 2.145 4.987 1.00 93.31 126 ILE A C 1
ATOM 915 O O . ILE A 1 126 ? -1.859 2.553 5.709 1.00 93.31 126 ILE A O 1
ATOM 919 N N . ALA A 1 127 ? -0.608 0.858 4.913 1.00 91.25 127 ALA A N 1
ATOM 920 C CA . ALA A 1 127 ? -1.233 -0.157 5.748 1.00 91.25 127 ALA A CA 1
ATOM 921 C C . ALA A 1 127 ? -0.943 0.102 7.233 1.00 91.25 127 ALA A C 1
ATOM 923 O O . ALA A 1 127 ? 0.096 0.652 7.607 1.00 91.25 127 ALA A O 1
ATOM 924 N N . SER A 1 128 ? -1.866 -0.319 8.095 1.00 85.94 128 SER A N 1
ATOM 925 C CA . SER A 1 128 ? -1.733 -0.078 9.528 1.00 85.94 128 SER A CA 1
ATOM 926 C C . SER A 1 128 ? -0.448 -0.686 10.102 1.00 85.94 128 SER A C 1
ATOM 928 O O . SER A 1 128 ? -0.034 -1.784 9.726 1.00 85.94 128 SER A O 1
ATOM 930 N N . GLY A 1 129 ? 0.203 0.048 11.007 1.00 85.19 129 GLY A N 1
ATOM 931 C CA . GLY A 1 129 ? 1.463 -0.363 11.633 1.00 85.19 129 GLY A CA 1
ATOM 932 C C . GLY A 1 129 ? 2.694 -0.317 10.718 1.00 85.19 129 GLY A C 1
ATOM 933 O O . GLY A 1 129 ? 3.759 -0.776 11.128 1.00 85.19 129 GLY A O 1
ATOM 934 N N . LYS A 1 130 ? 2.581 0.213 9.493 1.00 91.25 130 LYS A N 1
ATOM 935 C CA . LYS A 1 130 ? 3.722 0.413 8.587 1.00 91.25 130 LYS A CA 1
ATOM 936 C C . LYS A 1 13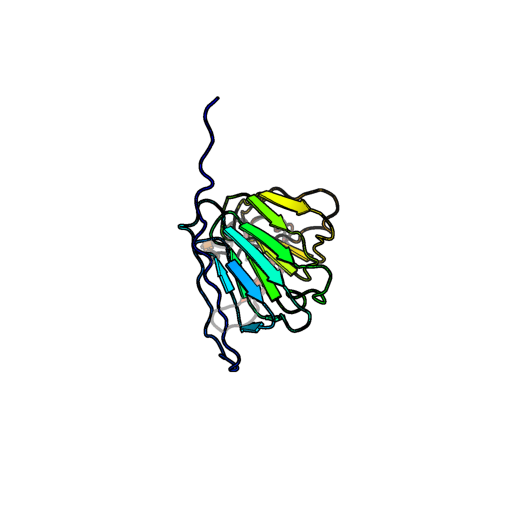0 ? 4.251 1.840 8.666 1.00 91.25 130 LYS A C 1
ATOM 938 O O . LYS A 1 130 ? 3.494 2.786 8.864 1.00 91.25 130 LYS A O 1
ATOM 943 N N . SER A 1 131 ? 5.559 1.979 8.474 1.00 91.00 131 SER A N 1
ATOM 944 C CA . SER A 1 131 ? 6.262 3.264 8.476 1.00 91.00 131 SER A CA 1
ATOM 945 C C . SER A 1 131 ? 7.255 3.329 7.309 1.00 91.00 131 SER A C 1
ATOM 947 O O . SER A 1 131 ? 8.467 3.263 7.528 1.00 91.00 131 SER A O 1
ATOM 949 N N . PRO A 1 132 ? 6.771 3.396 6.055 1.00 94.88 132 PRO A N 1
ATOM 950 C CA . PRO A 1 132 ? 7.644 3.529 4.897 1.00 94.88 132 PRO A CA 1
ATOM 951 C C . PRO A 1 132 ? 8.353 4.886 4.887 1.00 94.88 132 PRO A C 1
ATOM 953 O O . PRO A 1 132 ? 7.833 5.889 5.376 1.00 94.88 132 PRO A O 1
ATOM 956 N N . THR A 1 133 ? 9.529 4.930 4.267 1.00 95.56 133 THR A N 1
ATOM 957 C CA . THR A 1 133 ? 10.226 6.194 4.008 1.00 95.56 133 THR A CA 1
ATOM 958 C C . THR A 1 133 ? 9.720 6.770 2.692 1.00 95.56 133 THR A C 1
ATOM 960 O O . THR A 1 133 ? 9.907 6.155 1.641 1.00 95.56 133 THR A O 1
ATOM 963 N N . LEU A 1 134 ? 9.083 7.941 2.735 1.00 93.56 134 LEU A N 1
ATOM 964 C CA . LEU A 1 134 ? 8.561 8.627 1.553 1.00 93.56 134 LEU A CA 1
ATOM 965 C C . LEU A 1 134 ? 9.455 9.817 1.162 1.00 93.56 134 LEU A C 1
ATOM 967 O O . LEU A 1 134 ? 9.961 10.512 2.044 1.00 93.56 134 LEU A O 1
ATOM 971 N N . PRO A 1 135 ? 9.652 10.079 -0.140 1.00 90.94 135 PRO A N 1
ATOM 972 C CA . PRO A 1 135 ? 10.350 11.264 -0.605 1.00 90.94 135 PRO A CA 1
ATOM 973 C C . PRO A 1 135 ? 9.493 12.524 -0.392 1.00 90.94 135 PRO A C 1
ATOM 975 O O . PRO A 1 135 ? 8.261 12.439 -0.327 1.00 90.94 135 PRO A O 1
ATOM 978 N N . PRO A 1 136 ? 10.126 13.707 -0.318 1.00 82.88 136 PRO A N 1
ATOM 979 C CA . PRO A 1 136 ? 9.406 14.973 -0.248 1.00 82.88 136 PRO A CA 1
ATOM 980 C C . PRO A 1 136 ? 8.536 15.184 -1.499 1.00 82.88 136 PRO A C 1
ATOM 982 O O . PRO A 1 136 ? 8.894 14.756 -2.595 1.00 82.88 136 PRO A O 1
ATOM 985 N N . GLY A 1 137 ? 7.396 15.862 -1.337 1.00 76.69 137 GLY A N 1
ATOM 986 C CA . GLY A 1 137 ? 6.497 16.210 -2.446 1.00 76.69 137 GLY A CA 1
ATOM 987 C C . GLY A 1 137 ? 5.408 15.180 -2.768 1.00 76.69 137 GLY A C 1
ATOM 988 O O . GLY A 1 137 ? 4.605 15.424 -3.666 1.00 76.69 137 GLY A O 1
ATOM 989 N N . ILE A 1 138 ? 5.325 14.064 -2.035 1.00 81.25 138 ILE A N 1
ATOM 990 C CA . ILE A 1 138 ? 4.147 13.190 -2.087 1.00 81.25 138 ILE A CA 1
ATOM 991 C C . ILE A 1 138 ? 3.015 13.834 -1.261 1.00 81.25 138 ILE A C 1
ATOM 993 O O . ILE A 1 138 ? 3.230 14.115 -0.078 1.00 81.25 138 ILE A O 1
ATOM 997 N N . PRO A 1 139 ? 1.823 14.081 -1.843 1.00 69.88 139 PRO A N 1
ATOM 998 C CA . PRO A 1 139 ? 0.675 14.617 -1.115 1.00 69.88 139 PRO A CA 1
ATOM 999 C C . PRO A 1 139 ? 0.286 13.691 0.045 1.00 69.88 139 PRO A C 1
ATOM 1001 O O . PRO A 1 139 ? 0.413 12.472 -0.067 1.00 69.88 139 PRO A O 1
ATOM 1004 N N . GLY A 1 140 ? -0.160 14.300 1.153 1.00 65.19 140 GLY A N 1
ATOM 1005 C CA . GLY A 1 140 ? -0.333 13.680 2.473 1.00 65.19 140 GLY A CA 1
ATOM 1006 C C . GLY A 1 140 ? -0.736 12.206 2.432 1.00 65.19 140 GLY A C 1
ATOM 1007 O O . GLY A 1 140 ? -1.795 11.852 1.913 1.00 65.19 140 GLY A O 1
ATOM 1008 N N . SER A 1 141 ? 0.127 11.344 2.969 1.00 71.81 141 SER A N 1
ATOM 1009 C CA . SER A 1 141 ? -0.154 9.919 3.080 1.00 71.81 141 SER A CA 1
ATOM 1010 C C . SER A 1 141 ? -1.312 9.690 4.046 1.00 71.81 141 SER A C 1
ATOM 1012 O O . SER A 1 141 ? -1.365 10.260 5.136 1.00 71.81 141 SER A O 1
ATOM 1014 N N . VAL A 1 142 ? -2.256 8.845 3.640 1.00 77.31 142 VAL A N 1
ATOM 1015 C CA . VAL A 1 142 ? -3.347 8.417 4.516 1.00 77.31 142 VAL A CA 1
ATOM 1016 C C . VAL A 1 142 ? -2.953 7.077 5.113 1.00 77.31 142 VAL A C 1
ATOM 1018 O O . VAL A 1 142 ? -2.751 6.099 4.389 1.00 77.31 142 VAL A O 1
ATOM 1021 N N . THR A 1 143 ? -2.842 7.022 6.436 1.00 78.12 143 THR A N 1
ATOM 1022 C CA . THR A 1 143 ? -2.622 5.758 7.138 1.00 78.12 143 THR A CA 1
ATOM 1023 C C . THR A 1 143 ? -3.960 5.092 7.407 1.00 78.12 143 THR A C 1
ATOM 1025 O O . THR A 1 143 ? -4.849 5.679 8.025 1.00 78.12 143 THR A O 1
ATOM 1028 N N . GLN A 1 144 ? -4.109 3.856 6.945 1.00 83.12 144 GLN A N 1
ATOM 1029 C CA . GLN A 1 144 ? -5.309 3.075 7.195 1.00 83.12 144 GLN A CA 1
ATOM 1030 C C . GLN A 1 144 ? -5.367 2.656 8.670 1.00 83.12 144 GLN A C 1
ATOM 1032 O O . GLN A 1 144 ? -4.377 2.196 9.251 1.00 83.12 144 GLN A O 1
ATOM 1037 N N . LEU A 1 145 ? -6.547 2.793 9.277 1.00 84.44 145 LEU A N 1
ATOM 1038 C CA . LEU A 1 145 ? -6.798 2.266 10.616 1.00 84.44 145 LEU A CA 1
ATOM 1039 C C . LEU A 1 145 ? -6.778 0.736 10.584 1.00 84.44 145 LEU A C 1
ATOM 1041 O O . LEU A 1 145 ? -7.266 0.120 9.635 1.00 84.44 145 LEU A O 1
ATOM 1045 N N . ALA A 1 146 ? -6.210 0.120 11.621 1.00 83.75 146 ALA A N 1
ATOM 1046 C CA . ALA A 1 146 ? -6.309 -1.326 11.774 1.00 83.75 146 ALA A CA 1
ATOM 1047 C C . ALA A 1 146 ? -7.773 -1.730 11.989 1.00 83.75 146 ALA A C 1
ATOM 1049 O O . ALA A 1 146 ? -8.564 -0.973 12.558 1.00 83.75 146 ALA A O 1
ATOM 1050 N N . THR A 1 147 ? -8.123 -2.946 11.574 1.00 84.31 147 THR A N 1
ATOM 1051 C CA . THR A 1 147 ? -9.400 -3.548 11.955 1.00 84.31 147 THR A CA 1
ATOM 1052 C C . THR A 1 147 ? -9.465 -3.655 13.486 1.00 84.31 147 THR A C 1
ATOM 1054 O O . THR A 1 147 ? -8.522 -4.189 14.080 1.00 84.31 147 THR A O 1
ATOM 1057 N N . PRO A 1 148 ? -10.539 -3.166 14.137 1.00 85.69 148 PRO A N 1
ATOM 1058 C CA . PRO A 1 148 ? -10.718 -3.333 15.574 1.00 85.69 148 PRO A CA 1
ATOM 1059 C C . PRO A 1 148 ? -10.697 -4.813 15.967 1.00 85.69 148 PRO A C 1
ATOM 1061 O O . PRO A 1 148 ? -11.290 -5.653 15.287 1.00 85.69 148 PRO A O 1
ATOM 1064 N N . SER A 1 149 ? -10.053 -5.139 17.086 1.00 87.31 149 SER A N 1
ATOM 1065 C CA . SER A 1 149 ? -10.214 -6.455 17.704 1.00 87.31 149 SER A CA 1
ATOM 1066 C C . SER A 1 149 ? -11.603 -6.591 18.336 1.00 87.31 149 SER A C 1
ATOM 1068 O O . SER A 1 149 ? -12.280 -5.599 18.614 1.00 87.31 149 SER A O 1
ATOM 1070 N N . LYS A 1 150 ? -12.034 -7.837 18.582 1.00 89.19 150 LYS A N 1
ATOM 1071 C CA . LYS A 1 150 ? -13.282 -8.096 19.308 1.00 89.19 150 LYS A CA 1
ATOM 1072 C C . LYS A 1 150 ? -13.210 -7.433 20.699 1.00 89.19 150 LYS A C 1
ATOM 1074 O O . LYS A 1 150 ? -12.238 -7.686 21.414 1.00 89.19 150 LYS A O 1
ATOM 1079 N N . PRO A 1 151 ? -14.205 -6.620 21.092 1.00 91.19 151 PRO A N 1
ATOM 1080 C CA . PRO A 1 151 ? -14.230 -6.007 22.412 1.00 91.19 151 PRO A CA 1
ATOM 1081 C C . PRO A 1 151 ? -14.459 -7.051 23.513 1.00 91.19 151 PRO A C 1
ATOM 1083 O O . PRO A 1 151 ? -15.042 -8.115 23.283 1.00 91.19 151 PRO A O 1
ATOM 1086 N N . VAL A 1 152 ? -14.010 -6.726 24.721 1.00 93.19 152 VAL A N 1
ATOM 1087 C CA . VAL A 1 152 ? -14.176 -7.522 25.938 1.00 93.19 152 VAL A CA 1
ATOM 1088 C C . VAL A 1 152 ? -15.190 -6.828 26.837 1.00 93.19 152 VAL A C 1
ATOM 1090 O O . VAL A 1 152 ? -15.106 -5.621 27.053 1.00 93.19 152 VAL A O 1
ATOM 1093 N N . VAL A 1 153 ? -16.136 -7.595 27.376 1.00 91.31 153 VAL A N 1
ATOM 1094 C CA . VAL A 1 153 ? -17.096 -7.116 28.377 1.00 91.31 153 VAL A CA 1
ATOM 1095 C C . VAL A 1 153 ? -16.694 -7.676 29.737 1.00 91.31 153 VAL A C 1
ATOM 1097 O O . VAL A 1 153 ? -16.531 -8.886 29.881 1.00 91.31 153 VAL A O 1
ATOM 1100 N N . SER A 1 154 ? -16.524 -6.804 30.728 1.00 91.75 154 SER A N 1
ATOM 1101 C CA . SER A 1 154 ? -16.197 -7.173 32.107 1.00 91.75 154 SER A CA 1
ATOM 1102 C C . SER A 1 154 ? -17.016 -6.324 33.073 1.00 91.75 154 SER A C 1
ATOM 1104 O O . SER A 1 154 ? -16.751 -5.132 33.242 1.00 91.75 154 SER A O 1
ATOM 1106 N N . GLY A 1 155 ? -18.012 -6.935 33.717 1.00 90.06 155 GLY A N 1
ATOM 1107 C CA . GLY A 1 155 ? -18.970 -6.208 34.551 1.00 90.06 155 GLY A CA 1
ATOM 1108 C C . GLY A 1 155 ? -19.710 -5.148 33.734 1.00 90.06 155 GLY A C 1
ATOM 1109 O O . GLY A 1 155 ? -20.272 -5.455 32.687 1.00 90.06 155 GLY A O 1
ATOM 1110 N N . THR A 1 156 ? -19.669 -3.897 34.188 1.00 90.25 156 THR A N 1
ATOM 1111 C CA . THR A 1 156 ? -20.289 -2.743 33.516 1.00 90.25 156 THR A CA 1
ATOM 1112 C C . THR A 1 156 ? -19.349 -2.036 32.536 1.00 90.25 156 THR A C 1
ATOM 1114 O O . THR A 1 156 ? -19.597 -0.888 32.193 1.00 90.25 156 THR A O 1
ATOM 1117 N N . LYS A 1 157 ? -18.250 -2.665 32.100 1.00 92.88 157 LYS A N 1
ATOM 1118 C CA . LYS A 1 157 ? -17.287 -2.062 31.165 1.00 92.88 157 LYS A CA 1
ATOM 1119 C C . LYS A 1 157 ? -17.141 -2.862 29.884 1.00 92.88 157 LYS A C 1
ATOM 1121 O O . LYS A 1 157 ? -17.005 -4.084 29.920 1.00 92.88 157 LYS A O 1
ATOM 1126 N N . VAL A 1 158 ? -17.066 -2.140 28.769 1.00 93.75 158 VAL A N 1
ATOM 1127 C CA . VAL A 1 158 ? -16.631 -2.643 27.463 1.00 93.75 158 VAL A CA 1
ATOM 1128 C C . VAL A 1 158 ? -15.268 -2.042 27.149 1.00 93.75 158 VAL A C 1
ATOM 1130 O O . VAL A 1 158 ? -15.109 -0.823 27.186 1.00 93.75 158 VAL A O 1
ATOM 1133 N N . SER A 1 159 ? -14.285 -2.874 26.824 1.00 94.31 159 SER A N 1
ATOM 1134 C CA . SER A 1 159 ? -12.937 -2.445 26.443 1.00 94.31 159 SER A CA 1
ATOM 1135 C C . SER A 1 159 ? -12.485 -3.080 25.130 1.00 94.31 159 SER A C 1
ATOM 1137 O O . SER A 1 159 ? -12.989 -4.123 24.717 1.00 94.31 159 SER A O 1
ATOM 1139 N N . TRP A 1 160 ? -11.543 -2.441 24.441 1.00 94.62 160 TRP A N 1
ATOM 1140 C CA . TRP A 1 160 ? -10.971 -2.928 23.181 1.00 94.62 160 TRP A CA 1
ATOM 1141 C C . TRP A 1 160 ? -9.469 -2.643 23.105 1.00 94.62 160 TRP A C 1
ATOM 1143 O O . TRP A 1 160 ? -8.909 -1.910 23.920 1.00 94.62 160 TRP A O 1
ATOM 1153 N N . GLY A 1 161 ? -8.791 -3.249 22.129 1.00 92.25 161 GLY A N 1
ATOM 1154 C CA . GLY A 1 161 ? -7.389 -2.938 21.852 1.00 92.25 161 GLY A CA 1
ATOM 1155 C C . GLY A 1 161 ? -7.250 -1.575 21.172 1.00 92.25 161 GLY A C 1
ATOM 1156 O O . GLY A 1 161 ? -8.048 -1.239 20.299 1.00 92.25 161 GLY A O 1
ATOM 1157 N N . ALA A 1 162 ? -6.227 -0.798 21.538 1.00 90.88 162 ALA A N 1
ATOM 1158 C CA . ALA A 1 162 ? -5.929 0.461 20.858 1.00 90.88 162 ALA A CA 1
ATOM 1159 C C . ALA A 1 162 ? -5.692 0.228 19.355 1.00 90.88 162 ALA A C 1
ATOM 1161 O O . ALA A 1 162 ? -4.916 -0.648 18.969 1.00 90.88 162 ALA A O 1
ATOM 1162 N N . ILE A 1 163 ? -6.341 1.028 18.509 1.00 90.12 163 ILE A N 1
ATOM 1163 C CA . ILE A 1 163 ? -6.167 0.974 17.055 1.00 90.12 163 ILE A CA 1
ATOM 1164 C C . ILE A 1 163 ? -5.098 1.991 16.666 1.00 90.12 163 ILE A C 1
ATOM 1166 O O . ILE A 1 163 ? -5.244 3.187 16.915 1.00 90.12 163 ILE A O 1
ATOM 1170 N N . ALA A 1 164 ? -4.019 1.525 16.036 1.00 83.62 164 ALA A N 1
ATOM 1171 C CA . ALA A 1 164 ? -2.945 2.402 15.585 1.00 83.62 164 ALA A CA 1
ATOM 1172 C C . ALA A 1 164 ? -3.488 3.512 14.665 1.00 83.62 164 ALA A C 1
ATOM 1174 O O . ALA A 1 164 ? -4.217 3.236 13.709 1.00 83.62 164 ALA A O 1
ATOM 1175 N N . ASN A 1 165 ? -3.092 4.758 14.947 1.00 80.88 165 ASN A N 1
ATOM 1176 C CA . ASN A 1 165 ? -3.515 5.988 14.260 1.00 80.88 165 ASN A CA 1
ATOM 1177 C C . ASN A 1 165 ? -4.990 6.392 14.451 1.00 80.88 165 ASN A C 1
ATOM 1179 O O . ASN A 1 165 ? -5.408 7.408 13.896 1.00 80.88 165 ASN A O 1
ATOM 1183 N N . ALA A 1 166 ? -5.779 5.656 15.242 1.00 88.38 166 ALA A N 1
ATOM 1184 C CA . ALA A 1 166 ? -7.116 6.104 15.614 1.00 88.38 166 ALA A CA 1
ATOM 1185 C C . ALA A 1 166 ? -7.009 7.207 16.671 1.00 88.38 166 ALA A C 1
ATOM 1187 O O . ALA A 1 166 ? -6.439 7.007 17.742 1.00 88.38 166 ALA A O 1
ATOM 1188 N N . THR A 1 167 ? -7.565 8.379 16.372 1.00 89.50 167 THR A N 1
ATOM 1189 C CA . THR A 1 167 ? -7.597 9.510 17.312 1.00 89.50 167 THR A CA 1
ATOM 1190 C C . THR A 1 167 ? -8.849 9.506 18.182 1.00 89.50 167 THR A C 1
ATOM 1192 O O . THR A 1 167 ? -8.843 10.088 19.265 1.00 89.50 167 THR A O 1
ATOM 1195 N N . LYS A 1 168 ? -9.928 8.873 17.704 1.00 93.44 168 LYS A N 1
ATOM 1196 C CA . LYS A 1 168 ? -11.230 8.783 18.368 1.00 93.44 168 LYS A CA 1
ATOM 1197 C C . LYS A 1 168 ? -11.964 7.508 17.954 1.00 93.44 168 LYS A C 1
ATOM 1199 O O . LYS A 1 168 ? -11.743 6.998 16.856 1.00 93.44 168 LYS A O 1
ATOM 1204 N N . TYR A 1 169 ? -12.889 7.065 18.799 1.00 92.75 169 TYR A N 1
ATOM 1205 C CA . TYR A 1 169 ? -13.793 5.946 18.541 1.00 92.75 169 TYR A CA 1
ATOM 1206 C C . TYR A 1 169 ? -15.259 6.394 18.622 1.00 92.75 169 TYR A C 1
ATOM 1208 O O . TYR A 1 169 ? -15.609 7.323 19.358 1.00 92.75 169 TYR A O 1
ATOM 1216 N N . SER A 1 170 ? -16.116 5.710 17.866 1.00 93.06 170 SER A N 1
ATOM 1217 C CA . SER A 1 170 ? -17.560 5.672 18.090 1.00 93.06 170 SER A CA 1
ATOM 1218 C C . SER A 1 170 ? -17.927 4.225 18.396 1.00 93.06 170 SER A C 1
ATOM 1220 O O . SER A 1 170 ? -17.490 3.315 17.689 1.00 93.06 170 SER A O 1
ATOM 1222 N N . VAL A 1 171 ? -18.637 4.014 19.498 1.00 93.12 171 VAL A N 1
ATOM 1223 C CA . VAL A 1 171 ? -18.962 2.694 20.034 1.00 93.12 171 VAL A CA 1
ATOM 1224 C C . VAL A 1 171 ? -20.469 2.605 20.169 1.00 93.12 171 VAL A C 1
ATOM 1226 O O . VAL A 1 171 ? -21.051 3.341 20.961 1.00 93.12 171 VAL A O 1
ATOM 1229 N N . THR A 1 172 ? -21.075 1.685 19.425 1.00 94.12 172 THR A N 1
ATOM 1230 C CA . THR A 1 172 ? -22.496 1.351 19.532 1.00 94.12 172 THR A CA 1
ATOM 1231 C C . THR A 1 172 ? -22.635 -0.039 20.132 1.00 94.12 172 THR A C 1
ATOM 1233 O O . THR A 1 172 ? -22.017 -0.998 19.666 1.00 94.12 172 THR A O 1
ATOM 1236 N N . ILE A 1 173 ? -23.426 -0.139 21.192 1.00 91.00 173 ILE A N 1
ATOM 1237 C CA . ILE A 1 173 ? -23.634 -1.343 21.987 1.00 91.00 173 ILE A CA 1
ATOM 1238 C C . ILE A 1 173 ? -25.055 -1.822 21.732 1.00 91.00 173 ILE A C 1
ATOM 1240 O O . ILE A 1 173 ? -26.003 -1.056 21.900 1.00 91.00 173 ILE A O 1
ATOM 1244 N N . TYR A 1 174 ? -25.193 -3.089 21.356 1.00 91.75 174 TYR A N 1
ATOM 1245 C CA . TYR A 1 174 ? -26.472 -3.749 21.115 1.00 91.75 174 TYR A CA 1
ATOM 1246 C C . TYR A 1 174 ? -26.706 -4.840 22.162 1.00 91.75 174 TYR A C 1
ATOM 1248 O O . TYR A 1 174 ? -25.751 -5.422 22.680 1.00 91.75 174 TYR A O 1
ATOM 1256 N N . ASN A 1 175 ? -27.969 -5.130 22.465 1.00 88.94 175 ASN A N 1
ATOM 1257 C CA . ASN A 1 175 ? -28.336 -6.296 23.265 1.00 88.94 175 ASN A CA 1
ATOM 1258 C C . ASN A 1 175 ? -28.363 -7.585 22.419 1.00 88.94 175 ASN A C 1
ATOM 1260 O O . ASN A 1 175 ? -28.123 -7.580 21.211 1.00 88.94 175 ASN A O 1
ATOM 1264 N N . ASP A 1 176 ? -28.690 -8.700 23.064 1.00 91.12 176 ASP A N 1
ATOM 1265 C CA . ASP A 1 176 ? -28.858 -10.031 22.467 1.00 91.12 176 ASP A CA 1
ATOM 1266 C C . ASP A 1 176 ? -29.940 -10.098 21.374 1.00 91.12 176 ASP A C 1
ATOM 1268 O O . ASP A 1 176 ? -29.891 -10.960 20.498 1.00 91.12 176 ASP A O 1
ATOM 1272 N N . LYS A 1 177 ? -30.888 -9.157 21.389 1.00 94.69 177 LYS A N 1
ATOM 1273 C CA . LYS A 1 177 ? -31.939 -8.989 20.374 1.00 94.69 177 LYS A CA 1
ATOM 1274 C C . LYS A 1 177 ? -31.544 -8.021 19.257 1.00 94.69 177 LYS A C 1
ATOM 1276 O O . LYS A 1 177 ? -32.396 -7.645 18.455 1.00 94.69 177 LYS A O 1
ATOM 1281 N N . ASN A 1 178 ? -30.273 -7.621 19.202 1.00 92.69 178 ASN A N 1
ATOM 1282 C CA . ASN A 1 178 ? -29.729 -6.684 18.223 1.00 92.69 178 ASN A CA 1
ATOM 1283 C C . ASN A 1 178 ? -30.396 -5.292 18.262 1.00 92.69 178 ASN A C 1
ATOM 1285 O O . ASN A 1 178 ? -30.479 -4.602 17.247 1.00 92.69 178 ASN A O 1
ATOM 1289 N N . VAL A 1 179 ? -30.880 -4.877 19.436 1.00 94.12 179 VAL A N 1
ATOM 1290 C CA . VAL A 1 179 ? -31.420 -3.534 19.690 1.00 94.12 179 VAL A CA 1
ATOM 1291 C C . VAL A 1 179 ? -30.324 -2.672 20.301 1.00 94.12 179 VAL A C 1
ATOM 1293 O O . VAL A 1 179 ? -29.649 -3.110 21.233 1.00 94.12 179 VAL A O 1
ATOM 1296 N N . GLU A 1 180 ? -30.143 -1.457 19.783 1.00 93.75 180 GLU A N 1
ATOM 1297 C CA . GLU A 1 180 ? -29.171 -0.499 20.313 1.00 93.75 180 GLU A CA 1
ATOM 1298 C C . GLU A 1 180 ? -29.525 -0.112 21.755 1.00 93.75 180 GLU A C 1
ATOM 1300 O O . GLU A 1 180 ? -30.643 0.306 22.053 1.00 93.75 180 GLU A O 1
ATOM 1305 N N . VAL A 1 181 ? -28.552 -0.255 22.649 1.00 92.38 181 VAL A N 1
ATOM 1306 C CA . VAL A 1 181 ? -28.651 0.092 24.072 1.00 92.38 181 VAL A CA 1
ATOM 1307 C C . VAL A 1 181 ? -27.931 1.408 24.354 1.00 92.38 181 VAL A C 1
ATOM 1309 O O . VAL A 1 181 ? -28.368 2.182 25.204 1.00 92.38 181 VAL A O 1
ATOM 1312 N N . LYS A 1 182 ? -26.817 1.670 23.660 1.00 91.69 182 LYS A N 1
ATOM 1313 C CA . LYS A 1 182 ? -25.982 2.852 23.890 1.00 91.69 182 LYS A CA 1
ATOM 1314 C C . LYS A 1 182 ? -25.104 3.159 22.688 1.00 91.69 182 LYS A C 1
ATOM 1316 O O . LYS A 1 182 ? -24.472 2.253 22.153 1.00 91.69 182 LYS A O 1
ATOM 1321 N N . THR A 1 183 ? -24.958 4.441 22.373 1.00 94.88 183 THR A N 1
ATOM 1322 C CA . THR A 1 183 ? -23.898 4.941 21.495 1.00 94.88 183 THR A CA 1
ATOM 1323 C C . THR A 1 183 ? -23.068 5.984 22.228 1.00 94.88 183 THR A C 1
ATOM 1325 O O . THR A 1 183 ? -23.600 6.935 22.800 1.00 94.88 183 THR A O 1
ATOM 1328 N N . VAL A 1 184 ? -21.746 5.819 22.197 1.00 94.06 184 VAL A N 1
ATOM 1329 C CA . VAL A 1 184 ? -20.783 6.793 22.718 1.00 94.06 184 VAL A CA 1
ATOM 1330 C C . VAL A 1 184 ? -19.851 7.204 21.587 1.00 94.06 184 VAL A C 1
ATOM 1332 O O . VAL A 1 184 ? -19.188 6.368 20.978 1.00 94.06 184 VAL A O 1
ATOM 1335 N N . SER A 1 185 ? -19.786 8.501 21.307 1.00 95.56 185 SER A N 1
ATOM 1336 C CA . SER A 1 185 ? -18.976 9.062 20.221 1.00 95.56 185 SER A CA 1
ATOM 1337 C C . SER A 1 185 ? -17.813 9.886 20.758 1.00 95.56 185 SER A C 1
ATOM 1339 O O . SER A 1 185 ? -17.854 10.379 21.881 1.00 95.56 185 SER A O 1
ATOM 1341 N N . ASN A 1 186 ? -16.787 10.077 19.924 1.00 93.50 186 ASN A N 1
ATOM 1342 C CA . ASN A 1 186 ? -15.575 10.832 20.258 1.00 93.50 186 ASN A CA 1
ATOM 1343 C C . ASN A 1 186 ? -14.791 10.271 21.459 1.00 93.50 186 ASN A C 1
ATOM 1345 O O . ASN A 1 186 ? -14.095 11.024 22.140 1.00 93.50 186 ASN A O 1
ATOM 1349 N N . VAL A 1 187 ? -14.871 8.962 21.707 1.00 93.44 187 VAL A N 1
ATOM 1350 C CA . VAL A 1 187 ? -14.131 8.315 22.796 1.00 93.44 187 VAL A CA 1
ATOM 1351 C C . VAL A 1 187 ? -12.640 8.367 22.473 1.00 93.44 187 VAL A C 1
ATOM 1353 O O . VAL A 1 187 ? -12.236 7.970 21.384 1.00 93.44 187 VAL A O 1
ATOM 1356 N N . THR A 1 188 ? -11.821 8.871 23.391 1.00 93.44 188 THR A N 1
ATOM 1357 C CA . THR A 1 188 ? -10.354 8.952 23.236 1.00 93.44 188 THR A CA 1
ATOM 1358 C C . THR A 1 188 ? -9.614 7.865 24.016 1.00 93.44 188 THR A C 1
ATOM 1360 O O . THR A 1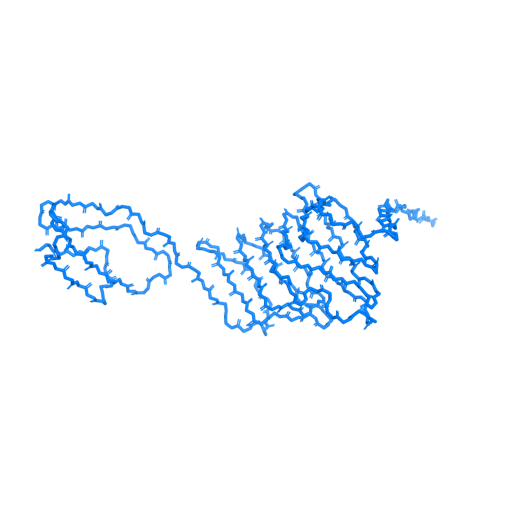 188 ? -8.410 7.690 23.852 1.00 93.44 188 THR A O 1
ATOM 1363 N N . THR A 1 189 ? -10.333 7.118 24.851 1.00 93.12 189 THR A N 1
ATOM 1364 C CA . THR A 1 189 ? -9.849 5.954 25.597 1.00 93.12 189 THR A CA 1
ATOM 1365 C C . THR A 1 189 ? -10.223 4.655 24.879 1.00 93.12 189 THR A C 1
ATOM 1367 O O . THR A 1 189 ? -10.911 4.658 23.859 1.00 93.12 189 THR A O 1
ATOM 1370 N N . THR A 1 190 ? -9.769 3.521 25.407 1.00 94.25 190 THR A N 1
ATOM 1371 C CA . THR A 1 190 ? -10.061 2.183 24.870 1.00 94.25 190 THR A CA 1
ATOM 1372 C C . THR A 1 190 ? -11.122 1.434 25.681 1.00 94.25 190 THR A C 1
ATOM 1374 O O . THR A 1 190 ? -11.110 0.203 25.761 1.00 94.25 190 THR A O 1
ATOM 1377 N N . SER A 1 191 ? -12.025 2.175 26.326 1.00 93.19 191 SER A N 1
ATOM 1378 C CA . SER A 1 191 ? -13.130 1.605 27.092 1.00 93.19 191 SER A CA 1
ATOM 1379 C C . SER A 1 191 ? -14.287 2.580 27.269 1.00 93.19 191 SER A C 1
ATOM 1381 O O . SER A 1 191 ? -14.056 3.777 27.453 1.00 93.19 191 SER A O 1
ATOM 1383 N N . VAL A 1 192 ? -15.505 2.048 27.334 1.00 94.81 192 VAL A N 1
ATOM 1384 C CA . VAL A 1 192 ? -16.706 2.757 27.795 1.00 94.81 192 VAL A CA 1
ATOM 1385 C C . VAL A 1 192 ? -17.412 1.948 28.871 1.00 94.81 192 VAL A C 1
ATOM 1387 O O . VAL A 1 192 ? -17.353 0.717 28.877 1.00 94.81 192 VAL A O 1
ATOM 1390 N N . ASP A 1 193 ? -18.102 2.643 29.764 1.00 91.69 193 ASP A N 1
ATOM 1391 C CA . ASP A 1 193 ? -19.053 1.998 30.660 1.00 91.69 193 ASP A CA 1
ATOM 1392 C C . ASP A 1 193 ? -20.328 1.633 29.878 1.00 91.69 193 ASP A C 1
ATOM 1394 O O . ASP A 1 193 ? -20.701 2.344 28.936 1.00 91.69 193 ASP A O 1
ATOM 1398 N N . LEU A 1 194 ? -20.976 0.530 30.256 1.00 83.44 194 LEU A N 1
ATOM 1399 C CA . LEU A 1 194 ? -22.314 0.124 29.817 1.00 83.44 194 LEU A CA 1
ATOM 1400 C C . LEU A 1 194 ? -23.357 1.071 30.407 1.00 83.44 194 LEU A C 1
ATOM 1402 O O . LEU A 1 194 ? -23.295 1.351 31.619 1.00 83.44 194 LEU A O 1
#

pLDDT: mean 82.03, std 18.69, range [26.97, 97.31]

Foldseek 3Di:
DDDPDDDDFPEPPPDDPDQPQDDEDEDQEEYEAELHEYEHYEDDLNHQEYEYEYEAQNAAYAEEHEYNHHYEYAYDPRHDQRCARYEYEYNHQEEYEFAGDHAEYEYAEQYEYHYDHHGAYAAYEYEFPHHHHYDPPHPDYDYDKDDWDDWDDDPQKIFTDDIGPDQADWDWDADPVRHTPDIDTRHRHRMDGD

Secondary structure (DSSP, 8-state):
-----------EE---SS------EEESS-EEEES-EEEEEEE-TT-SSEEEEEESTT-EEEEEEEE-S-EEEEE-TTSS-TTTEEEEEE--SSEEEE-SEEEEEEE-S-PEEEE-TT-EEEEEEEPTT---B--TT---PEEPPPPPPPPEEETTEEE-PPPTT---EEEEEE-TTS-EEEEEEEE-SSEEE-

Organism: Aneurinibacillus migulanus (NCBI:txid47500)

Radius of gyration: 22.83 Å; chains: 1; bounding box: 76×30×66 Å